Protein 2JEE (pdb70)

Structure (mmCIF, N/CA/C/O backbone):
data_2JEE
#
_entry.id   2JEE
#
_cell.length_a   40.386
_cell.length_b   40.777
_cell.length_c   80.134
_cell.angle_alpha   104.73
_cell.angle_beta   97.03
_cell.angle_gamma   93.56
#
_symmetry.space_group_name_H-M   'P 1'
#
loop_
_entity.id
_entity.type
_entity.pdbx_description
1 polymer 'CELL DIVISION PROTEIN ZAPB'
2 water water
#
loop_
_atom_site.group_PDB
_atom_site.id
_atom_site.type_symbol
_atom_site.label_atom_id
_atom_site.label_alt_id
_atom_site.label_comp_id
_atom_site.label_asym_id
_atom_site.label_entity_id
_atom_site.label_seq_id
_atom_site.pdbx_PDB_ins_code
_atom_site.Cartn_x
_atom_site.Cartn_y
_atom_site.Cartn_z
_atom_site.occupancy
_atom_site.B_iso_or_equiv
_atom_site.auth_seq_id
_atom_site.auth_comp_id
_atom_site.auth_asym_id
_atom_site.auth_atom_id
_atom_site.pdbx_PDB_model_num
ATOM 1 N N . MET A 1 3 ? -11.214 -16.521 80.857 1.00 121.85 3 MET A N 1
ATOM 2 C CA . MET A 1 3 ? -11.799 -16.747 79.505 1.00 122.13 3 MET A CA 1
ATOM 3 C C . MET A 1 3 ? -13.309 -17.111 79.587 1.00 122.23 3 MET A C 1
ATOM 4 O O . MET A 1 3 ? -13.680 -18.201 80.062 1.00 122.17 3 MET A O 1
ATOM 9 N N . SER A 1 4 ? -14.160 -16.173 79.143 1.00 122.24 4 SER A N 1
ATOM 10 C CA . SER A 1 4 ? -15.628 -16.337 79.133 1.00 122.13 4 SER A CA 1
ATOM 11 C C . SER A 1 4 ? -16.070 -17.407 78.121 1.00 122.05 4 SER A C 1
ATOM 12 O O . SER A 1 4 ? -15.376 -17.622 77.123 1.00 122.01 4 SER A O 1
ATOM 15 N N . LEU A 1 5 ? -17.220 -18.056 78.355 1.00 121.78 5 LEU A N 1
ATOM 16 C CA . LEU A 1 5 ? -17.738 -19.084 77.427 1.00 121.47 5 LEU A CA 1
ATOM 17 C C . LEU A 1 5 ? -17.897 -18.482 76.034 1.00 121.66 5 LEU A C 1
ATOM 18 O O . LEU A 1 5 ? -18.226 -19.162 75.079 1.00 121.51 5 LEU A O 1
ATOM 23 N N . GLU A 1 6 ? -17.596 -17.192 75.942 1.00 122.19 6 GLU A N 1
ATOM 24 C CA . GLU A 1 6 ? -17.812 -16.390 74.745 1.00 122.42 6 GLU A CA 1
ATOM 25 C C . GLU A 1 6 ? -16.526 -16.261 73.923 1.00 121.88 6 GLU A C 1
ATOM 26 O O . GLU A 1 6 ? -16.547 -16.508 72.717 1.00 121.67 6 GLU A O 1
ATOM 32 N N . VAL A 1 7 ? -15.421 -15.870 74.575 1.00 121.51 7 VAL A N 1
ATOM 33 C CA . VAL A 1 7 ? -14.082 -15.838 73.939 1.00 120.87 7 VAL A CA 1
ATOM 34 C C . VAL A 1 7 ? -13.752 -17.239 73.409 1.00 120.31 7 VAL A C 1
ATOM 35 O O . VAL A 1 7 ? -13.401 -17.406 72.241 1.00 120.02 7 VAL A O 1
ATOM 39 N N . PHE A 1 8 ? -13.903 -18.219 74.303 1.00 119.75 8 PHE A N 1
ATOM 40 C CA . PHE A 1 8 ? -13.663 -19.663 74.104 1.00 119.23 8 PHE A CA 1
ATOM 41 C C . PHE A 1 8 ? -14.312 -20.290 72.856 1.00 119.39 8 PHE A C 1
ATOM 42 O O . PHE A 1 8 ? -13.639 -20.939 72.046 1.00 119.34 8 PHE A O 1
ATOM 50 N N . GLU A 1 9 ? -15.623 -20.093 72.724 1.00 119.45 9 GLU A N 1
ATOM 51 C CA . GLU A 1 9 ? -16.418 -20.683 71.648 1.00 119.37 9 GLU A CA 1
ATOM 52 C C . GLU A 1 9 ? -16.174 -20.068 70.294 1.00 118.89 9 GLU A C 1
ATOM 53 O O . GLU A 1 9 ? -16.400 -20.709 69.274 1.00 118.78 9 GLU A O 1
ATOM 59 N N . LYS A 1 10 ? -15.766 -18.806 70.294 1.00 118.68 10 LYS A N 1
ATOM 60 C CA . LYS A 1 10 ? -15.345 -18.121 69.080 1.00 118.82 10 LYS A CA 1
ATOM 61 C C . LYS A 1 10 ? -13.978 -18.678 68.613 1.00 117.71 10 LYS A C 1
ATOM 62 O O . LYS A 1 10 ? -13.608 -18.522 67.433 1.00 117.76 10 LYS A O 1
ATOM 68 N N . LEU A 1 11 ? -13.259 -19.334 69.539 1.00 116.20 11 LEU A N 1
ATOM 69 C CA . LEU A 1 11 ? -11.948 -19.971 69.277 1.00 114.97 11 LEU A CA 1
ATOM 70 C C . LEU A 1 11 ? -12.037 -21.449 68.857 1.00 114.06 11 LEU A C 1
ATOM 71 O O . LEU A 1 11 ? -11.456 -21.876 67.856 1.00 113.98 11 LEU A O 1
ATOM 76 N N . GLU A 1 12 ? -12.740 -22.231 69.659 1.00 112.50 12 GLU A N 1
ATOM 77 C CA . GLU A 1 12 ? -13.056 -23.605 69.339 1.00 111.30 12 GLU A CA 1
ATOM 78 C C . GLU A 1 12 ? -13.613 -23.752 67.921 1.00 110.30 12 GLU A C 1
ATOM 79 O O . GLU A 1 12 ? -13.459 -24.779 67.290 1.00 110.46 12 GLU A O 1
ATOM 85 N N . ALA A 1 13 ? -14.241 -22.708 67.414 1.00 108.78 13 ALA A N 1
ATOM 86 C CA . ALA A 1 13 ? -14.843 -22.767 66.112 1.00 107.47 13 ALA A CA 1
ATOM 87 C C . ALA A 1 13 ? -13.823 -22.428 65.028 1.00 106.54 13 ALA A C 1
ATOM 88 O O . ALA A 1 13 ? -13.937 -22.870 63.890 1.00 106.79 13 ALA A O 1
ATOM 90 N N . LYS A 1 14 ? -12.815 -21.649 65.370 1.00 105.33 14 LYS A N 1
ATOM 91 C CA . LYS A 1 14 ? -11.773 -21.335 64.396 1.00 104.74 14 LYS A CA 1
ATOM 92 C C . LYS A 1 14 ? -10.833 -22.515 64.262 1.00 103.08 14 LYS A C 1
ATOM 93 O O . LYS A 1 14 ? -10.294 -22.751 63.184 1.00 102.95 14 LYS A O 1
ATOM 99 N N . VAL A 1 15 ? -10.636 -23.242 65.367 1.00 101.43 15 VAL A N 1
ATOM 100 C CA . VAL A 1 15 ? -9.789 -24.442 65.409 1.00 99.23 15 VAL A CA 1
ATOM 101 C C . VAL A 1 15 ? -10.345 -25.507 64.462 1.00 98.31 15 VAL A C 1
ATOM 102 O O . VAL A 1 15 ? -9.626 -26.101 63.642 1.00 98.16 15 VAL A O 1
ATOM 106 N N . GLN A 1 16 ? -11.642 -25.724 64.574 1.00 96.56 16 GLN A N 1
ATOM 107 C CA . GLN A 1 16 ? -12.374 -26.529 63.638 1.00 95.35 16 GLN A CA 1
ATOM 108 C C . GLN A 1 16 ? -11.982 -26.220 62.203 1.00 94.74 16 GLN A C 1
ATOM 109 O O . GLN A 1 16 ? -11.381 -27.015 61.513 1.00 95.28 16 GLN A O 1
ATOM 115 N N . GLN A 1 17 ? -12.319 -25.025 61.782 1.00 93.76 17 GLN A N 1
ATOM 116 C CA . GLN A 1 17 ? -12.082 -24.555 60.447 1.00 92.23 17 GLN A CA 1
ATOM 117 C C . GLN A 1 17 ? -10.634 -24.684 59.962 1.00 90.02 17 GLN A C 1
ATOM 118 O O . GLN A 1 17 ? -10.366 -25.035 58.804 1.00 88.91 17 GLN A O 1
ATOM 124 N N . ALA A 1 18 ? -9.693 -24.383 60.843 1.00 87.60 18 ALA A N 1
ATOM 125 C CA . ALA A 1 18 ? -8.305 -24.654 60.521 1.00 85.16 18 ALA A CA 1
ATOM 126 C C . ALA A 1 18 ? -8.171 -26.159 60.240 1.00 83.04 18 ALA A C 1
ATOM 127 O O . ALA A 1 18 ? -7.604 -26.546 59.209 1.00 82.72 18 ALA A O 1
ATOM 129 N N . ILE A 1 19 ? -8.744 -26.994 61.112 1.00 79.72 19 ILE A N 1
ATOM 130 C CA . ILE A 1 19 ? -8.682 -28.451 60.892 1.00 77.14 19 ILE A CA 1
ATOM 131 C C . ILE A 1 19 ? -9.440 -28.970 59.675 1.00 75.42 19 ILE A C 1
ATOM 132 O O . ILE A 1 19 ? -8.969 -29.878 58.993 1.00 76.65 19 ILE A O 1
ATOM 137 N N . ASP A 1 20 ? -10.582 -28.380 59.383 1.00 71.67 20 ASP A N 1
ATOM 138 C CA . ASP A 1 20 ? -11.352 -28.773 58.241 1.00 68.16 20 ASP A CA 1
ATOM 139 C C . ASP A 1 20 ? -10.548 -28.575 56.971 1.00 64.99 20 ASP A C 1
ATOM 140 O O . ASP A 1 20 ? -10.981 -28.861 55.890 1.00 66.59 20 ASP A O 1
ATOM 145 N N . THR A 1 21 ? -9.353 -28.086 57.024 1.00 59.19 21 THR A N 1
ATOM 146 C CA . THR A 1 21 ? -8.970 -27.487 55.786 1.00 56.39 21 THR A CA 1
ATOM 147 C C . THR A 1 21 ? -7.657 -28.045 55.477 1.00 55.34 21 THR A C 1
ATOM 148 O O . THR A 1 21 ? -7.393 -28.326 54.302 1.00 52.96 21 THR A O 1
ATOM 152 N N . ILE A 1 22 ? -6.818 -28.138 56.531 1.00 55.45 22 ILE A N 1
ATOM 153 C CA . ILE A 1 22 ? -5.774 -29.193 56.618 1.00 56.89 22 ILE A CA 1
ATOM 154 C C . ILE A 1 22 ? -6.352 -30.536 56.036 1.00 56.89 22 ILE A C 1
ATOM 155 O O . ILE A 1 22 ? -5.695 -31.148 55.165 1.00 55.92 22 ILE A O 1
ATOM 160 N N . THR A 1 23 ? -7.589 -30.918 56.439 1.00 55.99 23 THR A N 1
ATOM 161 C CA . THR A 1 23 ? -8.318 -31.948 55.706 1.00 57.99 23 THR A CA 1
ATOM 162 C C . THR A 1 23 ? -8.638 -31.651 54.259 1.00 60.36 23 THR A C 1
ATOM 163 O O . THR A 1 23 ? -7.740 -31.734 53.417 1.00 62.04 23 THR A O 1
ATOM 167 N N . LEU A 1 24 ? -9.871 -31.309 53.916 1.00 64.46 24 LEU A N 1
ATOM 168 C CA . LEU A 1 24 ? -10.119 -30.816 52.544 1.00 68.12 24 LEU A CA 1
ATOM 169 C C . LEU A 1 24 ? -8.835 -30.684 51.704 1.00 70.40 24 LEU A C 1
ATOM 170 O O . LEU A 1 24 ? -8.735 -31.339 50.684 1.00 71.58 24 LEU A O 1
ATOM 175 N N . LEU A 1 25 ? -7.892 -29.798 52.091 1.00 73.99 25 LEU A N 1
ATOM 176 C CA . LEU A 1 25 ? -6.630 -29.638 51.331 1.00 76.76 25 LEU A CA 1
ATOM 177 C C . LEU A 1 25 ? -5.894 -30.943 51.192 1.00 77.95 25 LEU A C 1
ATOM 178 O O . LEU A 1 25 ? -5.465 -31.278 50.107 1.00 78.91 25 LEU A O 1
ATOM 183 N N . GLN A 1 26 ? -5.764 -31.702 52.261 1.00 79.53 26 GLN A N 1
ATOM 184 C CA . GLN A 1 26 ? -5.142 -33.018 52.132 1.00 81.87 26 GLN A CA 1
ATOM 185 C C . GLN A 1 26 ? -5.869 -33.940 51.150 1.00 83.06 26 GLN A C 1
ATOM 186 O O . GLN A 1 26 ? -5.216 -34.752 50.462 1.00 84.05 26 GLN A O 1
ATOM 192 N N . MET A 1 27 ? -7.201 -33.838 51.102 1.00 83.77 27 MET A N 1
ATOM 193 C CA . MET A 1 27 ? -7.961 -34.481 50.044 1.00 84.98 27 MET A CA 1
ATOM 194 C C . MET A 1 27 ? -7.574 -33.982 48.701 1.00 85.97 27 MET A C 1
ATOM 195 O O . MET A 1 27 ? -7.200 -34.777 47.890 1.00 87.00 27 MET A O 1
ATOM 200 N N . GLU A 1 28 ? -7.651 -32.673 48.448 1.00 87.57 28 GLU A N 1
ATOM 201 C CA . GLU A 1 28 ? -7.203 -32.120 47.163 1.00 88.69 28 GLU A CA 1
ATOM 202 C C . GLU A 1 28 ? -5.799 -32.560 46.784 1.00 88.85 28 GLU A C 1
ATOM 203 O O . GLU A 1 28 ? -5.540 -32.775 45.624 1.00 89.16 28 GLU A O 1
ATOM 209 N N . ILE A 1 29 ? -4.896 -32.691 47.745 1.00 89.77 29 ILE A N 1
ATOM 210 C CA . ILE A 1 29 ? -3.557 -33.215 47.470 1.00 91.09 29 ILE A CA 1
ATOM 211 C C . ILE A 1 29 ? -3.666 -34.663 46.985 1.00 92.39 29 ILE A C 1
ATOM 212 O O . ILE A 1 29 ? -3.168 -35.014 45.912 1.00 92.50 29 ILE A O 1
ATOM 217 N N . GLU A 1 30 ? -4.329 -35.495 47.788 1.00 94.22 30 GLU A N 1
ATOM 218 C CA . GLU A 1 30 ? -4.564 -36.896 47.447 1.00 96.20 30 GLU A CA 1
ATOM 219 C C . GLU A 1 30 ? -5.139 -37.102 46.025 1.00 96.72 30 GLU A C 1
ATOM 220 O O . GLU A 1 30 ? -4.733 -38.029 45.322 1.00 97.28 30 GLU A O 1
ATOM 226 N N . GLU A 1 31 ? -6.047 -36.231 45.595 1.00 97.38 31 GLU A N 1
ATOM 227 C CA . GLU A 1 31 ? -6.615 -36.307 44.249 1.00 98.51 31 GLU A CA 1
ATOM 228 C C . GLU A 1 31 ? -5.590 -35.981 43.158 1.00 99.05 31 GLU A C 1
ATOM 229 O O . GLU A 1 31 ? -5.612 -36.584 42.089 1.00 99.88 31 GLU A O 1
ATOM 235 N N . LEU A 1 32 ? -4.685 -35.045 43.412 1.00 99.68 32 LEU A N 1
ATOM 236 C CA . LEU A 1 32 ? -3.680 -34.715 42.406 1.00 100.03 32 LEU A CA 1
ATOM 237 C C . LEU A 1 32 ? -2.588 -35.737 42.413 1.00 100.52 32 LEU A C 1
ATOM 238 O O . LEU A 1 32 ? -2.092 -36.077 41.367 1.00 100.50 32 LEU A O 1
ATOM 243 N N . LYS A 1 33 ? -2.213 -36.234 43.587 1.00 101.83 33 LYS A N 1
ATOM 244 C CA . LYS A 1 33 ? -1.208 -37.294 43.679 1.00 103.49 33 LYS A CA 1
ATOM 245 C C . LYS A 1 33 ? -1.629 -38.478 42.818 1.00 104.26 33 LYS A C 1
ATOM 246 O O . LYS A 1 33 ? -0.802 -39.252 42.342 1.00 104.93 33 LYS A O 1
ATOM 252 N N . GLU A 1 34 ? -2.923 -38.567 42.576 1.00 105.17 34 GLU A N 1
ATOM 253 C CA . GLU A 1 34 ? -3.521 -39.715 41.942 1.00 106.35 34 GLU A CA 1
ATOM 254 C C . GLU A 1 34 ? -3.832 -39.446 40.482 1.00 106.71 34 GLU A C 1
ATOM 255 O O . GLU A 1 34 ? -3.634 -40.312 39.634 1.00 106.77 34 GLU A O 1
ATOM 261 N N . LYS A 1 35 ? -4.346 -38.246 40.215 1.00 107.46 35 LYS A N 1
ATOM 262 C CA . LYS A 1 35 ? -4.640 -37.768 38.872 1.00 108.41 35 LYS A CA 1
ATOM 263 C C . LYS A 1 35 ? -3.369 -37.671 38.083 1.00 109.33 35 LYS A C 1
ATOM 264 O O . LYS A 1 35 ? -3.385 -37.697 36.875 1.00 109.89 35 LYS A O 1
ATOM 270 N N . ASN A 1 36 ? -2.262 -37.560 38.789 1.00 110.80 36 ASN A N 1
ATOM 271 C CA . ASN A 1 36 ? -0.953 -37.450 38.187 1.00 111.98 36 ASN A CA 1
ATOM 272 C C . ASN A 1 36 ? -0.360 -38.833 37.950 1.00 112.59 36 ASN A C 1
ATOM 273 O O . ASN A 1 36 ? 0.332 -39.069 36.968 1.00 112.43 36 ASN A O 1
ATOM 278 N N . ASN A 1 37 ? -0.625 -39.737 38.878 1.00 113.61 37 ASN A N 1
ATOM 279 C CA . ASN A 1 37 ? -0.237 -41.118 38.723 1.00 114.88 37 ASN A CA 1
ATOM 280 C C . ASN A 1 37 ? -0.967 -41.806 37.565 1.00 115.12 37 ASN A C 1
ATOM 281 O O . ASN A 1 37 ? -0.434 -42.720 36.929 1.00 115.36 37 ASN A O 1
ATOM 286 N N . SER A 1 38 ? -2.205 -41.373 37.334 1.00 115.29 38 SER A N 1
ATOM 287 C CA . SER A 1 38 ? -3.010 -41.793 36.198 1.00 115.18 38 SER A CA 1
ATOM 288 C C . SER A 1 38 ? -2.362 -41.299 34.888 1.00 115.21 38 SER A C 1
ATOM 289 O O . SER A 1 38 ? -2.273 -42.071 33.927 1.00 115.49 38 SER A O 1
ATOM 292 N N . LEU A 1 39 ? -1.874 -40.047 34.861 1.00 115.09 39 LEU A N 1
ATOM 293 C CA . LEU A 1 39 ? -1.223 -39.483 33.664 1.00 115.00 39 LEU A CA 1
ATOM 294 C C . LEU A 1 39 ? 0.169 -40.033 33.452 1.00 115.52 39 LEU A C 1
ATOM 295 O O . LEU A 1 39 ? 0.602 -40.205 32.330 1.00 115.67 39 LEU A O 1
ATOM 300 N N . SER A 1 40 ? 0.878 -40.310 34.531 1.00 116.45 40 SER A N 1
ATOM 301 C CA . SER A 1 40 ? 2.125 -41.035 34.418 1.00 117.20 40 SER A CA 1
ATOM 302 C C . SER A 1 40 ? 1.895 -42.344 33.674 1.00 117.89 40 SER A C 1
ATOM 303 O O . SER A 1 40 ? 2.591 -42.629 32.713 1.00 118.36 40 SER A O 1
ATOM 306 N N . GLN A 1 41 ? 0.908 -43.122 34.118 1.00 118.86 41 GLN A N 1
ATOM 307 C CA . GLN A 1 41 ? 0.562 -44.401 33.512 1.00 119.90 41 GLN A CA 1
ATOM 308 C C . GLN A 1 41 ? 0.214 -44.256 32.028 1.00 120.11 41 GLN A C 1
ATOM 309 O O . GLN A 1 41 ? 0.558 -45.115 31.218 1.00 120.20 41 GLN A O 1
ATOM 315 N N . GLU A 1 42 ? -0.453 -43.165 31.678 1.00 120.59 42 GLU A N 1
ATOM 316 C CA . GLU A 1 42 ? -0.813 -42.890 30.299 1.00 121.40 42 GLU A CA 1
ATOM 317 C C . GLU A 1 42 ? 0.427 -42.604 29.443 1.00 121.94 42 GLU A C 1
ATOM 318 O O . GLU A 1 42 ? 0.608 -43.195 28.383 1.00 122.24 42 GLU A O 1
ATOM 324 N N . VAL A 1 43 ? 1.293 -41.712 29.918 1.00 122.84 43 VAL A N 1
ATOM 325 C CA . VAL A 1 43 ? 2.587 -41.422 29.270 1.00 123.45 43 VAL A CA 1
ATOM 326 C C . VAL A 1 43 ? 3.477 -42.645 29.124 1.00 124.14 43 VAL A C 1
ATOM 327 O O . VAL A 1 43 ? 4.503 -42.603 28.468 1.00 124.39 43 VAL A O 1
ATOM 331 N N . GLN A 1 44 ? 3.086 -43.736 29.744 1.00 125.30 44 GLN A N 1
ATOM 332 C CA . GLN A 1 44 ? 3.874 -44.927 29.660 1.00 126.45 44 GLN A CA 1
ATOM 333 C C . GLN A 1 44 ? 3.356 -45.832 28.568 1.00 126.89 44 GLN A C 1
ATOM 334 O O . GLN A 1 44 ? 4.127 -46.497 27.880 1.00 127.25 44 GLN A O 1
ATOM 340 N N . ASN A 1 45 ? 2.044 -45.877 28.421 1.00 127.39 45 ASN A N 1
ATOM 341 C CA . ASN A 1 45 ? 1.485 -46.669 27.362 1.00 128.17 45 ASN A CA 1
ATOM 342 C C . ASN A 1 45 ? 1.553 -45.961 26.052 1.00 128.46 45 ASN A C 1
ATOM 343 O O . ASN A 1 45 ? 1.508 -46.592 25.009 1.00 128.82 45 ASN A O 1
ATOM 348 N N . ALA A 1 46 ? 1.664 -44.642 26.105 1.00 128.75 46 ALA A N 1
ATOM 349 C CA . ALA A 1 46 ? 1.875 -43.870 24.902 1.00 128.98 46 ALA A CA 1
ATOM 350 C C . ALA A 1 46 ? 3.299 -44.071 24.414 1.00 129.25 46 ALA A C 1
ATOM 351 O O . ALA A 1 46 ? 3.540 -44.132 23.222 1.00 129.61 46 ALA A O 1
ATOM 353 N N . GLN A 1 47 ? 4.239 -44.197 25.340 1.00 129.61 47 GLN A N 1
ATOM 354 C CA . GLN A 1 47 ? 5.629 -44.342 24.970 1.00 129.86 47 GLN A CA 1
ATOM 355 C C . GLN A 1 47 ? 5.897 -45.756 24.507 1.00 130.04 47 GLN A C 1
ATOM 356 O O . GLN A 1 47 ? 6.534 -45.960 23.481 1.00 129.84 47 GLN A O 1
ATOM 362 N N . HIS A 1 48 ? 5.389 -46.726 25.265 1.00 130.63 48 HIS A N 1
ATOM 363 C CA . HIS A 1 48 ? 5.534 -48.142 24.927 1.00 131.25 48 HIS A CA 1
ATOM 364 C C . HIS A 1 48 ? 4.812 -48.453 23.610 1.00 131.18 48 HIS A C 1
ATOM 365 O O . HIS A 1 48 ? 5.102 -49.451 22.952 1.00 131.48 48 HIS A O 1
ATOM 372 N N . GLN A 1 49 ? 3.892 -47.582 23.211 1.00 131.05 49 GLN A N 1
ATOM 373 C CA . GLN A 1 49 ? 3.182 -47.772 21.956 1.00 130.94 49 GLN A CA 1
ATOM 374 C C . GLN A 1 49 ? 3.907 -47.076 20.798 1.00 130.51 49 GLN A C 1
ATOM 375 O O . GLN A 1 49 ? 4.015 -47.640 19.713 1.00 130.37 49 GLN A O 1
ATOM 381 N N . ARG A 1 50 ? 4.418 -45.865 21.041 1.00 130.23 50 ARG A N 1
ATOM 382 C CA . ARG A 1 50 ? 5.191 -45.099 20.040 1.00 130.17 50 ARG A CA 1
ATOM 383 C C . ARG A 1 50 ? 6.455 -45.804 19.602 1.00 130.54 50 ARG A C 1
ATOM 384 O O . ARG A 1 50 ? 6.771 -45.853 18.418 1.00 130.82 50 ARG A O 1
ATOM 392 N N . GLU A 1 51 ? 7.178 -46.335 20.580 1.00 131.02 51 GLU A N 1
ATOM 393 C CA . GLU A 1 51 ? 8.417 -47.080 20.370 1.00 131.42 51 GLU A CA 1
ATOM 394 C C . GLU A 1 51 ? 8.146 -48.428 19.670 1.00 130.80 51 GLU A C 1
ATOM 395 O O . GLU A 1 51 ? 9.077 -49.174 19.339 1.00 131.08 51 GLU A O 1
ATOM 401 N N . GLU A 1 52 ? 6.867 -48.724 19.442 1.00 130.00 52 GLU A N 1
ATOM 402 C CA . GLU A 1 52 ? 6.434 -50.002 18.904 1.00 129.30 52 GLU A CA 1
ATOM 403 C C . GLU A 1 52 ? 5.818 -49.794 17.532 1.00 128.60 52 GLU A C 1
ATOM 404 O O . GLU A 1 52 ? 5.565 -50.745 16.783 1.00 128.15 52 GLU A O 1
ATOM 410 N N . LEU A 1 53 ? 5.562 -48.528 17.228 1.00 127.93 53 LEU A N 1
ATOM 411 C CA . LEU A 1 53 ? 5.222 -48.113 15.882 1.00 127.35 53 LEU A CA 1
ATOM 412 C C . LEU A 1 53 ? 6.506 -47.983 15.077 1.00 127.00 53 LEU A C 1
ATOM 413 O O . LEU A 1 53 ? 6.677 -48.686 14.084 1.00 127.21 53 LEU A O 1
ATOM 418 N N . GLU A 1 54 ? 7.415 -47.112 15.519 1.00 126.40 54 GLU A N 1
ATOM 419 C CA . GLU A 1 54 ? 8.774 -47.034 14.965 1.00 125.58 54 GLU A CA 1
ATOM 420 C C . GLU A 1 54 ? 9.370 -48.375 14.545 1.00 124.75 54 GLU A C 1
ATOM 421 O O . GLU A 1 54 ? 10.221 -48.415 13.681 1.00 124.68 54 GLU A O 1
ATOM 427 N N . ARG A 1 55 ? 8.936 -49.466 15.167 1.00 124.02 55 ARG A N 1
ATOM 428 C CA . ARG A 1 55 ? 9.431 -50.805 14.842 1.00 123.52 55 ARG A CA 1
ATOM 429 C C . ARG A 1 55 ? 8.670 -51.492 13.717 1.00 122.07 55 ARG A C 1
ATOM 430 O O . ARG A 1 55 ? 9.275 -52.138 12.857 1.00 122.53 55 ARG A O 1
ATOM 438 N N . GLU A 1 56 ? 7.345 -51.379 13.746 1.00 120.50 56 GLU A N 1
ATOM 439 C CA . GLU A 1 56 ? 6.490 -51.885 12.673 1.00 118.52 56 GLU A CA 1
ATOM 440 C C . GLU A 1 56 ? 6.711 -51.073 11.408 1.00 117.20 56 GLU A C 1
ATOM 441 O O . GLU A 1 56 ? 6.747 -51.615 10.313 1.00 117.03 56 GLU A O 1
ATOM 447 N N . ASN A 1 57 ? 6.868 -49.768 11.578 1.00 115.70 57 ASN A N 1
ATOM 448 C CA . ASN A 1 57 ? 7.204 -48.849 10.489 1.00 114.48 57 ASN A CA 1
ATOM 449 C C . ASN A 1 57 ? 8.452 -49.268 9.730 1.00 113.66 57 ASN A C 1
ATOM 450 O O . ASN A 1 57 ? 8.443 -49.329 8.510 1.00 113.54 57 ASN A O 1
ATOM 455 N N . ASN A 1 58 ? 9.526 -49.533 10.474 1.00 112.82 58 ASN A N 1
ATOM 456 C CA . ASN A 1 58 ? 10.779 -50.044 9.934 1.00 111.41 58 ASN A CA 1
ATOM 457 C C . ASN A 1 58 ? 10.631 -51.428 9.315 1.00 110.82 58 ASN A C 1
ATOM 458 O O . ASN A 1 58 ? 11.205 -51.685 8.276 1.00 110.70 58 ASN A O 1
ATOM 463 N N . HIS A 1 59 ? 9.847 -52.314 9.920 1.00 110.02 59 HIS A N 1
ATOM 464 C CA . HIS A 1 59 ? 9.535 -53.583 9.266 1.00 109.85 59 HIS A CA 1
ATOM 465 C C . HIS A 1 59 ? 8.896 -53.423 7.877 1.00 109.71 59 HIS A C 1
ATOM 466 O O . HIS A 1 59 ? 9.238 -54.184 6.965 1.00 110.02 59 HIS A O 1
ATOM 473 N N . LEU A 1 60 ? 7.964 -52.469 7.722 1.00 109.36 60 LEU A N 1
ATOM 474 C CA . LEU A 1 60 ? 7.270 -52.226 6.437 1.00 108.45 60 LEU A CA 1
ATOM 475 C C . LEU A 1 60 ? 8.167 -51.536 5.400 1.00 108.73 60 LEU A C 1
ATOM 476 O O . LEU A 1 60 ? 8.402 -52.107 4.346 1.00 109.00 60 LEU A O 1
ATOM 481 N N . LYS A 1 61 ? 8.692 -50.340 5.700 1.00 109.07 61 LYS A N 1
ATOM 482 C CA . LYS A 1 61 ? 9.684 -49.648 4.835 1.00 109.51 61 LYS A CA 1
ATOM 483 C C . LYS A 1 61 ? 10.703 -50.611 4.242 1.00 110.08 61 LYS A C 1
ATOM 484 O O . LYS A 1 61 ? 11.093 -50.453 3.090 1.00 109.91 61 LYS A O 1
ATOM 490 N N . GLU A 1 62 ? 11.128 -51.591 5.044 1.00 111.14 62 GLU A N 1
ATOM 491 C CA . GLU A 1 62 ? 12.078 -52.624 4.627 1.00 112.40 62 GLU A CA 1
ATOM 492 C C . GLU A 1 62 ? 11.423 -53.573 3.663 1.00 112.18 62 GLU A C 1
ATOM 493 O O . GLU A 1 62 ? 11.943 -53.815 2.591 1.00 112.87 62 GLU A O 1
ATOM 499 N N . GLN A 1 63 ? 10.272 -54.099 4.048 1.00 111.96 63 GLN A N 1
ATOM 500 C CA . GLN A 1 63 ? 9.457 -54.932 3.172 1.00 111.88 63 GLN A CA 1
ATOM 501 C C . GLN A 1 63 ? 9.003 -54.243 1.866 1.00 111.12 63 GLN A C 1
ATOM 502 O O . GLN A 1 63 ? 8.766 -54.902 0.853 1.00 111.26 63 GLN A O 1
ATOM 508 N N . GLN A 1 64 ? 8.885 -52.922 1.887 1.00 110.26 64 GLN A N 1
ATOM 509 C CA . GLN A 1 64 ? 8.447 -52.167 0.702 1.00 109.14 64 GLN A CA 1
ATOM 510 C C . GLN A 1 64 ? 9.629 -51.917 -0.187 1.00 109.09 64 GLN A C 1
ATOM 511 O O . GLN A 1 64 ? 9.508 -51.977 -1.394 1.00 109.54 64 GLN A O 1
ATOM 517 N N . ASN A 1 65 ? 10.780 -51.625 0.404 1.00 108.96 65 ASN A N 1
ATOM 518 C CA . ASN A 1 65 ? 12.030 -51.667 -0.348 1.00 108.48 65 ASN A CA 1
ATOM 519 C C . ASN A 1 65 ? 12.351 -53.042 -0.862 1.00 107.73 65 ASN A C 1
ATOM 520 O O . ASN A 1 65 ? 13.097 -53.168 -1.813 1.00 107.54 65 ASN A O 1
ATOM 525 N N . GLY A 1 66 ? 11.772 -54.056 -0.226 1.00 107.21 66 GLY A N 1
ATOM 526 C CA . GLY A 1 66 ? 11.722 -55.398 -0.771 1.00 106.82 66 GLY A CA 1
ATOM 527 C C . GLY A 1 66 ? 11.068 -55.350 -2.126 1.00 106.67 66 GLY A C 1
ATOM 528 O O . GLY A 1 66 ? 11.750 -55.397 -3.138 1.00 107.30 66 GLY A O 1
ATOM 529 N N . TRP A 1 67 ? 9.749 -55.205 -2.147 1.00 106.19 67 TRP A N 1
ATOM 530 C CA . TRP A 1 67 ? 8.988 -55.127 -3.391 1.00 105.56 67 TRP A CA 1
ATOM 531 C C . TRP A 1 67 ? 9.439 -54.094 -4.415 1.00 105.59 67 TRP A C 1
ATOM 532 O O . TRP A 1 67 ? 9.292 -54.298 -5.601 1.00 105.24 67 TRP A O 1
ATOM 543 N N . GLN A 1 68 ? 9.931 -52.956 -3.956 1.00 106.20 68 GLN A N 1
ATOM 544 C CA . GLN A 1 68 ? 10.405 -51.894 -4.830 1.00 107.01 68 GLN A CA 1
ATOM 545 C C . GLN A 1 68 ? 11.478 -52.383 -5.799 1.00 107.79 68 GLN A C 1
ATOM 546 O O . GLN A 1 68 ? 11.760 -51.741 -6.809 1.00 107.98 68 GLN A O 1
ATOM 552 N N . GLU A 1 69 ? 12.073 -53.528 -5.468 1.00 108.39 69 GLU A N 1
ATOM 553 C CA . GLU A 1 69 ? 13.052 -54.196 -6.299 1.00 108.43 69 GLU A CA 1
ATOM 554 C C . GLU A 1 69 ? 12.515 -55.363 -7.018 1.00 107.94 69 GLU A C 1
ATOM 555 O O . GLU A 1 69 ? 12.778 -55.523 -8.192 1.00 108.55 69 GLU A O 1
ATOM 561 N N . ARG A 1 70 ? 11.797 -56.212 -6.307 1.00 107.01 70 ARG A N 1
ATOM 562 C CA . ARG A 1 70 ? 11.007 -57.211 -6.964 1.00 106.54 70 ARG A CA 1
ATOM 563 C C . ARG A 1 70 ? 10.182 -56.582 -8.119 1.00 106.09 70 ARG A C 1
ATOM 564 O O . ARG A 1 70 ? 9.883 -57.264 -9.087 1.00 106.30 70 ARG A O 1
ATOM 572 N N . LEU A 1 71 ? 9.848 -55.281 -8.043 1.00 105.13 71 LEU A N 1
ATOM 573 C CA . LEU A 1 71 ? 9.191 -54.558 -9.157 1.00 103.79 71 LEU A CA 1
ATOM 574 C C . LEU A 1 71 ? 10.198 -54.193 -10.208 1.00 103.84 71 LEU A C 1
ATOM 575 O O . LEU A 1 71 ? 9.886 -54.146 -11.382 1.00 104.12 71 LEU A O 1
ATOM 580 N N . GLN A 1 72 ? 11.417 -53.898 -9.795 1.00 104.01 72 GLN A N 1
ATOM 581 C CA . GLN A 1 72 ? 12.416 -53.535 -10.777 1.00 104.23 72 GLN A CA 1
ATOM 582 C C . GLN A 1 72 ? 13.048 -54.730 -11.488 1.00 103.67 72 GLN A C 1
ATOM 583 O O . GLN A 1 72 ? 13.368 -54.636 -12.673 1.00 103.49 72 GLN A O 1
ATOM 589 N N . ALA A 1 73 ? 13.267 -55.822 -10.751 1.00 103.06 73 ALA A N 1
ATOM 590 C CA . ALA A 1 73 ? 13.517 -57.123 -11.357 1.00 102.54 73 ALA A CA 1
ATOM 591 C C . ALA A 1 73 ? 12.387 -57.345 -12.354 1.00 102.34 73 ALA A C 1
ATOM 592 O O . ALA A 1 73 ? 12.606 -57.273 -13.552 1.00 103.32 73 ALA A O 1
ATOM 594 N N . LEU A 1 74 ? 11.165 -57.529 -11.888 1.00 101.60 74 LEU A N 1
ATOM 595 C CA . LEU A 1 74 ? 10.075 -57.773 -12.812 1.00 101.18 74 LEU A CA 1
ATOM 596 C C . LEU A 1 74 ? 10.083 -56.944 -14.115 1.00 100.82 74 LEU A C 1
ATOM 597 O O . LEU A 1 74 ? 9.691 -57.448 -15.150 1.00 100.91 74 LEU A O 1
ATOM 602 N N . LEU A 1 75 ? 10.525 -55.695 -14.080 1.00 100.61 75 LEU A N 1
ATOM 603 C CA . LEU A 1 75 ? 10.475 -54.843 -15.276 1.00 101.04 75 LEU A CA 1
ATOM 604 C C . LEU A 1 75 ? 11.597 -55.161 -16.255 1.00 102.38 75 LEU A C 1
ATOM 605 O O . LEU A 1 75 ? 11.396 -55.097 -17.476 1.00 102.47 75 LEU A O 1
ATOM 610 N N . GLY A 1 76 ? 12.779 -55.474 -15.709 1.00 104.07 76 GLY A N 1
ATOM 611 C CA . GLY A 1 76 ? 13.954 -55.899 -16.490 1.00 105.84 76 GLY A CA 1
ATOM 612 C C . GLY A 1 76 ? 13.720 -57.188 -17.283 1.00 107.29 76 GLY A C 1
ATOM 613 O O . GLY A 1 76 ? 14.031 -57.268 -18.484 1.00 107.91 76 GLY A O 1
ATOM 614 N N . ARG A 1 77 ? 13.164 -58.196 -16.614 1.00 107.99 77 ARG A N 1
ATOM 615 C CA . ARG A 1 77 ? 12.687 -59.425 -17.247 1.00 109.02 77 ARG A CA 1
ATOM 616 C C . ARG A 1 77 ? 11.682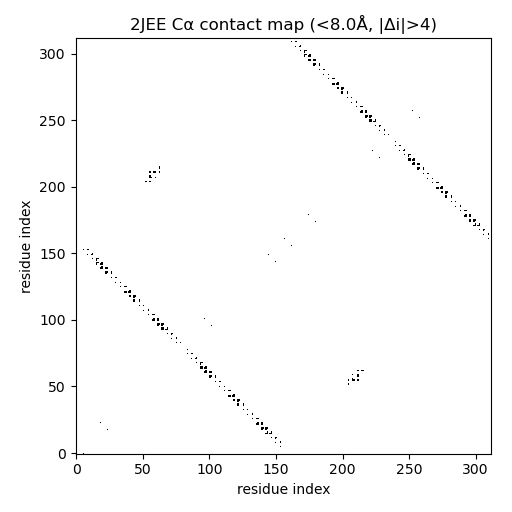 -59.190 -18.398 1.00 108.69 77 ARG A C 1
ATOM 617 O O . ARG A 1 77 ? 11.661 -59.930 -19.383 1.00 109.11 77 ARG A O 1
ATOM 625 N N . MET A 1 78 ? 10.857 -58.153 -18.258 1.00 108.63 78 MET A N 1
ATOM 626 C CA . MET A 1 78 ? 9.857 -57.755 -19.263 1.00 107.52 78 MET A CA 1
ATOM 627 C C . MET A 1 78 ? 10.478 -56.990 -20.426 1.00 109.06 78 MET A C 1
ATOM 628 O O . MET A 1 78 ? 9.962 -57.037 -21.540 1.00 109.11 78 MET A O 1
ATOM 633 N N . GLU A 1 79 ? 11.576 -56.288 -20.168 1.00 110.48 79 GLU A N 1
ATOM 634 C CA . GLU A 1 79 ? 12.239 -55.489 -21.211 1.00 112.63 79 GLU A CA 1
ATOM 635 C C . GLU A 1 79 ? 13.277 -56.284 -22.031 1.00 113.76 79 GLU A C 1
ATOM 636 O O . GLU A 1 79 ? 13.940 -55.733 -22.933 1.00 114.24 79 GLU A O 1
ATOM 642 N N . GLU A 1 80 ? 13.399 -57.576 -21.719 1.00 114.95 80 GLU A N 1
ATOM 643 C CA . GLU A 1 80 ? 14.282 -58.482 -22.450 1.00 116.14 80 GLU A CA 1
ATOM 644 C C . GLU A 1 80 ? 13.512 -59.717 -22.961 1.00 116.38 80 GLU A C 1
ATOM 645 O O . GLU A 1 80 ? 12.472 -59.638 -23.641 1.00 116.62 80 GLU A O 1
ATOM 651 N N . VAL A 1 81 ? 13.906 -60.855 -22.707 1.00 116.99 81 VAL A N 1
ATOM 652 N N . MET B 1 3 ? 8.680 -63.361 -27.095 1.00 121.89 3 MET B N 1
ATOM 653 C CA . MET B 1 3 ? 7.773 -63.360 -25.910 1.00 122.17 3 MET B CA 1
ATOM 654 C C . MET B 1 3 ? 6.303 -63.363 -26.364 1.00 122.21 3 MET B C 1
ATOM 655 O O . MET B 1 3 ? 5.825 -62.376 -26.947 1.00 122.37 3 MET B O 1
ATOM 660 N N . SER B 1 4 ? 5.604 -64.476 -26.118 1.00 122.18 4 SER B N 1
ATOM 661 C CA . SER B 1 4 ? 4.195 -64.653 -26.536 1.00 122.07 4 SER B CA 1
ATOM 662 C C . SER B 1 4 ? 3.290 -63.732 -25.727 1.00 121.99 4 SER B C 1
ATOM 663 O O . SER B 1 4 ? 3.657 -63.344 -24.616 1.00 121.92 4 SER B O 1
ATOM 666 N N . LEU B 1 5 ? 2.114 -63.389 -26.264 1.00 121.78 5 LEU B N 1
ATOM 667 C CA . LEU B 1 5 ? 1.138 -62.571 -25.525 1.00 121.46 5 LEU B CA 1
ATOM 668 C C . LEU B 1 5 ? 0.786 -63.271 -24.197 1.00 121.80 5 LEU B C 1
ATOM 669 O O . LEU B 1 5 ? 0.038 -62.743 -23.361 1.00 121.81 5 LEU B O 1
ATOM 674 N N . GLU B 1 6 ? 1.376 -64.454 -24.006 1.00 122.19 6 GLU B N 1
ATOM 675 C CA . GLU B 1 6 ? 1.074 -65.333 -22.888 1.00 122.37 6 GLU B CA 1
ATOM 676 C C . GLU B 1 6 ? 2.062 -65.182 -21.736 1.00 121.82 6 GLU B C 1
ATOM 677 O O . GLU B 1 6 ? 1.640 -65.019 -20.594 1.00 121.68 6 GLU B O 1
ATOM 683 N N . VAL B 1 7 ? 3.366 -65.263 -22.041 1.00 121.51 7 VAL B N 1
ATOM 684 C CA . VAL B 1 7 ? 4.474 -64.952 -21.084 1.00 120.89 7 VAL B CA 1
ATOM 685 C C . VAL B 1 7 ? 4.311 -63.517 -20.555 1.00 120.34 7 VAL B C 1
ATOM 686 O O . VAL B 1 7 ? 4.319 -63.283 -19.342 1.00 120.08 7 VAL B O 1
ATOM 690 N N . PHE B 1 8 ? 4.148 -62.597 -21.509 1.00 119.70 8 PHE B N 1
ATOM 691 C CA . PHE B 1 8 ? 3.960 -61.157 -21.324 1.00 119.20 8 PHE B CA 1
ATOM 692 C C . PHE B 1 8 ? 2.877 -60.756 -20.316 1.00 119.34 8 PHE B C 1
ATOM 693 O O . PHE B 1 8 ? 3.137 -59.985 -19.391 1.00 119.50 8 PHE B O 1
ATOM 701 N N . GLU B 1 9 ? 1.670 -61.273 -20.504 1.00 119.33 9 GLU B N 1
ATOM 702 C CA . GLU B 1 9 ? 0.526 -60.908 -19.674 1.00 119.45 9 GLU B CA 1
ATOM 703 C C . GLU B 1 9 ? 0.550 -61.463 -18.247 1.00 119.00 9 GLU B C 1
ATOM 704 O O . GLU B 1 9 ? -0.100 -60.924 -17.340 1.00 118.84 9 GLU B O 1
ATOM 710 N N . LYS B 1 10 ? 1.278 -62.561 -18.075 1.00 118.85 10 LYS B N 1
ATOM 711 C CA . LYS B 1 10 ? 1.497 -63.193 -16.772 1.00 118.88 10 LYS B CA 1
ATOM 712 C C . LYS B 1 10 ? 2.509 -62.332 -15.978 1.00 117.85 10 LYS B C 1
ATOM 713 O O . LYS B 1 10 ? 2.547 -62.386 -14.728 1.00 117.96 10 LYS B O 1
ATOM 719 N N . LEU B 1 11 ? 3.304 -61.544 -16.721 1.00 116.36 11 LEU B N 1
ATOM 720 C CA . LEU B 1 11 ? 4.300 -60.587 -16.179 1.00 115.10 11 LEU B CA 1
ATOM 721 C C . LEU B 1 11 ? 3.720 -59.194 -15.819 1.00 114.10 11 LEU B C 1
ATOM 722 O O . LEU B 1 11 ? 3.880 -58.690 -14.695 1.00 113.91 11 LEU B O 1
ATOM 727 N N . GLU B 1 12 ? 3.080 -58.581 -16.805 1.00 112.43 12 GLU B N 1
ATOM 728 C CA . GLU B 1 12 ? 2.381 -57.339 -16.641 1.00 111.36 12 GLU B CA 1
ATOM 729 C C . GLU B 1 12 ? 1.454 -57.351 -15.413 1.00 110.44 12 GLU B C 1
ATOM 730 O O . GLU B 1 12 ? 1.192 -56.300 -14.792 1.00 110.59 12 GLU B O 1
ATOM 736 N N . ALA B 1 13 ? 0.981 -58.540 -15.056 1.00 108.77 13 ALA B N 1
ATOM 737 C CA . ALA B 1 13 ? 0.073 -58.686 -13.946 1.00 107.46 13 ALA B CA 1
ATOM 738 C C . ALA B 1 13 ? 0.82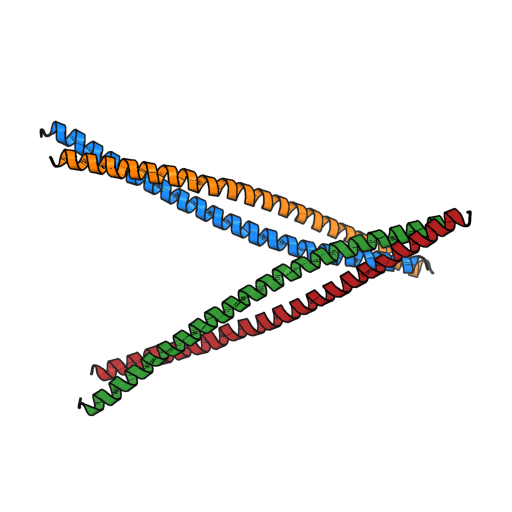8 -58.809 -12.637 1.00 106.62 13 ALA B C 1
ATOM 739 O O . ALA B 1 13 ? 0.307 -58.460 -11.584 1.00 106.90 13 ALA B O 1
ATOM 741 N N . LYS B 1 14 ? 2.049 -59.309 -12.688 1.00 105.36 14 LYS B N 1
ATOM 742 C CA . LYS B 1 14 ? 2.853 -59.377 -11.478 1.00 104.80 14 LYS B CA 1
ATOM 743 C C . LYS B 1 14 ? 3.451 -58.019 -11.153 1.00 103.13 14 LYS B C 1
ATOM 744 O O . LYS B 1 14 ? 3.702 -57.704 -9.985 1.00 102.99 14 LYS B O 1
ATOM 750 N N . VAL B 1 15 ? 3.699 -57.229 -12.199 1.00 101.63 15 VAL B N 1
ATOM 751 C CA . VAL B 1 15 ? 4.236 -55.862 -12.055 1.00 99.41 15 VAL B CA 1
ATOM 752 C C . VAL B 1 15 ? 3.226 -55.041 -11.284 1.00 98.36 15 VAL B C 1
ATOM 753 O O . VAL B 1 15 ? 3.571 -54.397 -10.286 1.00 98.22 15 VAL B O 1
ATOM 757 N N . GLN B 1 16 ? 1.977 -55.118 -11.740 1.00 96.59 16 GLN B N 1
ATOM 758 C CA . GLN B 1 16 ? 0.849 -54.503 -11.075 1.00 95.40 16 GLN B CA 1
ATOM 759 C C . GLN B 1 16 ? 0.889 -54.734 -9.567 1.00 94.90 16 GLN B C 1
ATOM 760 O O . GLN B 1 16 ? 0.923 -53.808 -8.769 1.00 95.50 16 GLN B O 1
ATOM 766 N N . GLN B 1 17 ? 0.909 -55.998 -9.197 1.00 93.87 17 GLN B N 1
ATOM 767 C CA . GLN B 1 17 ? 0.850 -56.451 -7.827 1.00 92.19 17 GLN B CA 1
ATOM 768 C C . GLN B 1 17 ? 2.061 -56.054 -6.981 1.00 90.05 17 GLN B C 1
ATOM 769 O O . GLN B 1 17 ? 1.955 -55.817 -5.765 1.00 88.86 17 GLN B O 1
ATOM 775 N N . ALA B 1 18 ? 3.226 -56.013 -7.624 1.00 87.57 18 ALA B N 1
ATOM 776 C CA . ALA B 1 18 ? 4.384 -55.424 -6.984 1.00 85.16 18 ALA B CA 1
ATOM 777 C C . ALA B 1 18 ? 4.080 -53.948 -6.686 1.00 82.89 18 ALA B C 1
ATOM 778 O O . ALA B 1 18 ? 4.225 -53.514 -5.544 1.00 82.45 18 ALA B O 1
ATOM 780 N N . ILE B 1 19 ? 3.577 -53.229 -7.687 1.00 79.73 19 ILE B N 1
ATOM 781 C CA . ILE B 1 19 ? 3.198 -51.805 -7.527 1.00 77.13 19 ILE B CA 1
ATOM 782 C C . ILE B 1 19 ? 2.084 -51.542 -6.542 1.00 75.48 19 ILE B C 1
ATOM 783 O O . ILE B 1 19 ? 2.156 -50.553 -5.817 1.00 76.51 19 ILE B O 1
ATOM 788 N N . ASP B 1 20 ? 1.095 -52.439 -6.493 1.00 71.82 20 ASP B N 1
ATOM 789 C CA . ASP B 1 20 ? -0.093 -52.278 -5.669 1.00 68.33 20 ASP B CA 1
ATOM 790 C C . ASP B 1 20 ? 0.270 -52.265 -4.197 1.00 64.93 20 ASP B C 1
ATOM 791 O O . ASP B 1 20 ? -0.566 -52.027 -3.332 1.00 66.10 20 ASP B O 1
ATOM 796 N N . THR B 1 21 ? 1.525 -52.484 -3.890 1.00 59.57 21 THR B N 1
ATOM 797 C CA . THR B 1 21 ? 1.801 -53.020 -2.587 1.00 56.34 21 THR B CA 1
ATOM 798 C C . THR B 1 21 ? 2.816 -52.130 -2.049 1.00 55.03 21 THR B C 1
ATOM 799 O O . THR B 1 21 ? 2.821 -51.914 -0.863 1.00 52.43 21 THR B O 1
ATOM 803 N N . ILE B 1 22 ? 3.748 -51.719 -2.934 1.00 55.57 22 ILE B N 1
ATOM 804 C CA . ILE B 1 22 ? 4.561 -50.499 -2.750 1.00 56.41 22 ILE B CA 1
ATOM 805 C C . ILE B 1 22 ? 3.561 -49.425 -2.275 1.00 56.33 22 ILE B C 1
ATOM 806 O O . ILE B 1 22 ? 3.721 -48.857 -1.186 1.00 55.46 22 ILE B O 1
ATOM 811 N N . THR B 1 23 ? 2.489 -49.238 -3.042 1.00 55.73 23 THR B N 1
ATOM 812 C CA . THR B 1 23 ? 1.319 -48.546 -2.572 1.00 57.71 23 THR B CA 1
ATOM 813 C C . THR B 1 23 ? 0.750 -48.977 -1.249 1.00 60.23 23 THR B C 1
ATOM 814 O O . THR B 1 23 ? 1.311 -48.622 -0.228 1.00 62.36 23 THR B O 1
ATOM 818 N N . LEU B 1 24 ? -0.354 -49.702 -1.203 1.00 64.27 24 LEU B N 1
ATOM 819 C CA . LEU B 1 24 ? -0.841 -50.178 0.090 1.00 67.57 24 LEU B CA 1
ATOM 820 C C . LEU B 1 24 ? 0.148 -50.027 1.238 1.00 70.22 24 LEU B C 1
ATOM 821 O O . LEU B 1 24 ? -0.187 -49.387 2.199 1.00 71.61 24 LEU B O 1
ATOM 826 N N . LEU B 1 25 ? 1.349 -50.627 1.168 1.00 73.84 25 LEU B N 1
ATOM 827 C CA . LEU B 1 25 ? 2.386 -50.472 2.234 1.00 76.57 25 LEU B CA 1
ATOM 828 C C . LEU B 1 25 ? 2.749 -49.034 2.486 1.00 77.94 25 LEU B C 1
ATOM 829 O O . LEU B 1 25 ? 2.856 -48.643 3.629 1.00 78.83 25 LEU B O 1
ATOM 834 N N . GLN B 1 26 ? 2.944 -48.240 1.445 1.00 79.53 26 GLN B N 1
ATOM 835 C CA . GLN B 1 26 ? 3.158 -46.811 1.663 1.00 81.84 26 GLN B CA 1
ATOM 836 C C . GLN B 1 26 ? 2.000 -46.165 2.376 1.00 82.98 26 GLN B C 1
ATOM 837 O O . GLN B 1 26 ? 2.199 -45.231 3.156 1.00 84.29 26 GLN B O 1
ATOM 843 N N . MET B 1 27 ? 0.788 -46.632 2.114 1.00 83.77 27 MET B N 1
ATOM 844 C CA . MET B 1 27 ? -0.335 -46.145 2.895 1.00 85.11 27 MET B CA 1
ATOM 845 C C . MET B 1 27 ? -0.216 -46.504 4.335 1.00 86.10 27 MET B C 1
ATOM 846 O O . MET B 1 27 ? -0.232 -45.597 5.146 1.00 87.01 27 MET B O 1
ATOM 851 N N . GLU B 1 28 ? -0.120 -47.804 4.652 1.00 87.42 28 GLU B N 1
ATOM 852 C CA . GLU B 1 28 ? 0.152 -48.267 6.025 1.00 88.94 28 GLU B CA 1
ATOM 853 C C . GLU B 1 28 ? 1.300 -47.509 6.727 1.00 88.94 28 GLU B C 1
ATOM 854 O O . GLU B 1 28 ? 1.225 -47.256 7.911 1.00 89.02 28 GLU B O 1
ATOM 860 N N . ILE B 1 29 ? 2.359 -47.161 6.002 1.00 89.97 29 ILE B N 1
ATOM 861 C CA . ILE B 1 29 ? 3.437 -46.323 6.550 1.00 91.20 29 ILE B CA 1
ATOM 862 C C . ILE B 1 29 ? 2.858 -45.000 6.962 1.00 92.16 29 ILE B C 1
ATOM 863 O O . ILE B 1 29 ? 2.938 -44.648 8.108 1.00 92.44 29 ILE B O 1
ATOM 868 N N . GLU B 1 30 ? 2.239 -44.304 6.020 1.00 94.15 30 GLU B N 1
ATOM 869 C CA . GLU B 1 30 ? 1.574 -43.008 6.260 1.00 96.23 30 GLU B CA 1
ATOM 870 C C . GLU B 1 30 ? 0.612 -42.978 7.470 1.00 96.68 30 GLU B C 1
ATOM 871 O O . GLU B 1 30 ? 0.536 -41.988 8.200 1.00 97.08 30 GLU B O 1
ATOM 877 N N . GLU B 1 31 ? -0.112 -44.059 7.690 1.00 97.23 31 GLU B N 1
ATOM 878 C CA . GLU B 1 31 ? -0.998 -44.105 8.819 1.00 98.38 31 GLU B CA 1
ATOM 879 C C . GLU B 1 31 ? -0.222 -44.225 10.133 1.00 98.98 31 GLU B C 1
ATOM 880 O O . GLU B 1 31 ? -0.629 -43.656 11.130 1.00 99.82 31 GLU B O 1
ATOM 886 N N . LEU B 1 32 ? 0.892 -44.948 10.155 1.00 99.68 32 LEU B N 1
ATOM 887 C CA . LEU B 1 32 ? 1.663 -45.050 11.397 1.00 100.00 32 LEU B CA 1
ATOM 888 C C . LEU B 1 32 ? 2.444 -43.789 11.642 1.00 100.49 32 LEU B C 1
ATOM 889 O O . LEU B 1 32 ? 2.572 -43.366 12.765 1.00 100.44 32 LEU B O 1
ATOM 894 N N . LYS B 1 33 ? 2.943 -43.166 10.587 1.00 101.73 33 LYS B N 1
ATOM 895 C CA . LYS B 1 33 ? 3.663 -41.904 10.709 1.00 103.38 33 LYS B CA 1
ATOM 896 C C . LYS B 1 33 ? 2.750 -40.892 11.384 1.00 104.31 33 LYS B C 1
ATOM 897 O O . LYS B 1 33 ? 3.186 -39.926 12.005 1.00 104.97 33 LYS B O 1
ATOM 903 N N . GLU B 1 34 ? 1.463 -41.150 11.305 1.00 105.30 34 GLU B N 1
ATOM 904 C CA . GLU B 1 34 ? 0.487 -40.183 11.715 1.00 106.34 34 GLU B CA 1
ATOM 905 C C . GLU B 1 34 ? -0.089 -40.532 13.060 1.00 106.68 34 GLU B C 1
ATOM 906 O O . GLU B 1 34 ? -0.275 -39.653 13.893 1.00 106.64 34 GLU B O 1
ATOM 912 N N . LYS B 1 35 ? -0.389 -41.823 13.229 1.00 107.41 35 LYS B N 1
ATOM 913 C CA . LYS B 1 35 ? -0.879 -42.417 14.469 1.00 108.41 35 LYS B CA 1
ATOM 914 C C . LYS B 1 35 ? 0.151 -42.233 15.556 1.00 109.37 35 LYS B C 1
ATOM 915 O O . LYS B 1 35 ? -0.177 -42.223 16.732 1.00 109.94 35 LYS B O 1
ATOM 921 N N . ASN B 1 36 ? 1.404 -42.100 15.147 1.00 110.77 36 ASN B N 1
ATOM 922 C CA . ASN B 1 36 ? 2.515 -41.887 16.057 1.00 111.98 36 ASN B CA 1
ATOM 923 C C . ASN B 1 36 ? 2.668 -40.409 16.394 1.00 112.64 36 ASN B C 1
ATOM 924 O O . ASN B 1 36 ? 3.023 -40.047 17.509 1.00 112.45 36 ASN B O 1
ATOM 929 N N . ASN B 1 37 ? 2.406 -39.566 15.406 1.00 113.70 37 ASN B N 1
ATOM 930 C CA . ASN B 1 37 ? 2.402 -38.138 15.609 1.00 114.91 37 ASN B CA 1
ATOM 931 C C . ASN B 1 37 ? 1.264 -37.685 16.509 1.00 115.11 37 ASN B C 1
ATOM 932 O O . ASN B 1 37 ? 1.367 -36.674 17.210 1.00 115.42 37 ASN B O 1
ATOM 937 N N . SER B 1 38 ? 0.170 -38.432 16.452 1.00 115.25 38 SER B N 1
ATOM 938 C CA . SER B 1 38 ? -0.964 -38.235 17.332 1.00 115.17 38 SER B CA 1
ATOM 939 C C . SER B 1 38 ? -0.566 -38.588 18.767 1.00 115.10 38 SER B C 1
ATOM 940 O O . SER B 1 38 ? -0.860 -37.833 19.684 1.00 115.32 38 SER B O 1
ATOM 943 N N . LEU B 1 39 ? 0.136 -39.708 18.950 1.00 115.08 39 LEU B N 1
ATOM 944 C CA . LEU B 1 39 ? 0.621 -40.132 20.280 1.00 115.16 39 LEU B CA 1
ATOM 945 C C . LEU B 1 39 ? 1.767 -39.271 20.841 1.00 115.70 39 LEU B C 1
ATOM 946 O O . LEU B 1 39 ? 1.872 -39.066 22.046 1.00 115.83 39 LEU B O 1
ATOM 951 N N . SER B 1 40 ? 2.629 -38.764 19.975 1.00 116.57 40 SER B N 1
ATOM 952 C CA . SER B 1 40 ? 3.581 -37.749 20.386 1.00 117.22 40 SER B CA 1
ATOM 953 C C . SER B 1 40 ? 2.861 -36.531 20.982 1.00 117.88 40 SER B C 1
ATOM 954 O O . SER B 1 40 ? 3.217 -36.068 22.057 1.00 118.25 40 SER B O 1
ATOM 957 N N . GLN B 1 41 ? 1.851 -36.025 20.276 1.00 118.85 41 GLN B N 1
ATOM 958 C CA . GLN B 1 41 ? 1.042 -34.891 20.728 1.00 119.92 41 GLN B CA 1
ATOM 959 C C . GLN B 1 41 ? 0.337 -35.150 22.070 1.00 120.18 41 GLN B C 1
ATOM 960 O O . GLN B 1 41 ? 0.169 -34.247 22.885 1.00 120.21 41 GLN B O 1
ATOM 966 N N . GLU B 1 42 ? -0.084 -36.387 22.286 1.00 120.77 42 GLU B N 1
ATOM 967 C CA . GLU B 1 42 ? -0.704 -36.784 23.542 1.00 121.52 42 GLU B CA 1
ATOM 968 C C . GLU B 1 42 ? 0.323 -36.810 24.689 1.00 122.01 42 GLU B C 1
ATOM 969 O O . GLU B 1 42 ? 0.034 -36.298 25.768 1.00 122.30 42 GLU B O 1
ATOM 975 N N . VAL B 1 43 ? 1.508 -37.393 24.446 1.00 122.79 43 VAL B N 1
ATOM 976 C CA . VAL B 1 43 ? 2.623 -37.449 25.419 1.00 123.44 43 VAL B CA 1
ATOM 977 C C . VAL B 1 43 ? 3.148 -36.065 25.773 1.00 124.21 43 VAL B C 1
ATOM 978 O O . VAL B 1 43 ? 3.950 -35.909 26.686 1.00 124.51 43 VAL B O 1
ATOM 982 N N . GLN B 1 44 ? 2.700 -35.063 25.034 1.00 125.40 44 GLN B N 1
ATOM 983 C CA . GLN B 1 44 ? 3.106 -33.701 25.276 1.00 126.45 44 GLN B CA 1
ATOM 984 C C . GLN B 1 44 ? 2.120 -32.977 26.169 1.00 126.93 44 GLN B C 1
ATOM 985 O O . GLN B 1 44 ? 2.518 -32.172 27.007 1.00 127.37 44 GLN B O 1
ATOM 991 N N . ASN B 1 45 ? 0.834 -33.235 25.971 1.00 127.47 45 ASN B N 1
ATOM 992 C CA . ASN B 1 45 ? -0.177 -32.654 26.839 1.00 128.27 45 ASN B CA 1
ATOM 993 C C . ASN B 1 45 ? -0.281 -33.364 28.167 1.00 128.55 45 ASN B C 1
ATOM 994 O O . ASN B 1 45 ? -0.769 -32.793 29.138 1.00 128.81 45 ASN B O 1
ATOM 999 N N . ALA B 1 46 ? 0.174 -34.615 28.196 1.00 128.87 46 ALA B N 1
ATOM 1000 C CA . ALA B 1 46 ? 0.270 -35.371 29.436 1.00 129.10 46 ALA B CA 1
ATOM 1001 C C . ALA B 1 46 ? 1.443 -34.853 30.257 1.00 129.38 46 ALA B C 1
ATOM 1002 O O . ALA B 1 46 ? 1.369 -34.793 31.483 1.00 129.85 46 ALA B O 1
ATOM 1004 N N . GLN B 1 47 ? 2.519 -34.464 29.586 1.00 129.67 47 GLN B N 1
ATOM 1005 C CA . GLN B 1 47 ? 3.699 -33.989 30.285 1.00 129.89 47 GLN B CA 1
ATOM 1006 C C . GLN B 1 47 ? 3.504 -32.552 30.757 1.00 130.06 47 GLN B C 1
ATOM 1007 O O . GLN B 1 47 ? 3.797 -32.232 31.900 1.00 129.85 47 GLN B O 1
ATOM 1013 N N . HIS B 1 48 ? 2.990 -31.700 29.874 1.00 130.53 48 HIS B N 1
ATOM 1014 C CA . HIS B 1 48 ? 2.691 -30.311 30.210 1.00 131.20 48 HIS B CA 1
ATOM 1015 C C . HIS B 1 48 ? 1.601 -30.228 31.283 1.00 131.20 48 HIS B C 1
ATOM 1016 O O . HIS B 1 48 ? 1.460 -29.207 31.960 1.00 131.46 48 HIS B O 1
ATOM 1023 N N . GLN B 1 49 ? 0.844 -31.306 31.450 1.00 131.06 49 GLN B N 1
ATOM 1024 C CA . GLN B 1 49 ? -0.193 -31.340 32.467 1.00 130.96 49 GLN B CA 1
ATOM 1025 C C . GLN B 1 49 ? 0.355 -31.886 33.794 1.00 130.52 49 GLN B C 1
ATOM 1026 O O . GLN B 1 49 ? 0.004 -31.371 34.854 1.00 130.46 49 GLN B O 1
ATOM 1032 N N . ARG B 1 50 ? 1.220 -32.902 33.729 1.00 130.12 50 ARG B N 1
ATOM 1033 C CA . ARG B 1 50 ? 1.819 -33.527 34.921 1.00 130.13 50 ARG B CA 1
ATOM 1034 C C . ARG B 1 50 ? 2.745 -32.565 35.657 1.00 130.54 50 ARG B C 1
ATOM 1035 O O . ARG B 1 50 ? 2.774 -32.510 36.884 1.00 130.81 50 ARG B O 1
ATOM 1043 N N . GLU B 1 51 ? 3.511 -31.815 34.878 1.00 131.06 51 GLU B N 1
ATOM 1044 C CA . GLU B 1 51 ? 4.455 -30.817 35.364 1.00 131.41 51 GLU B CA 1
ATOM 1045 C C . GLU B 1 51 ? 3.707 -29.604 35.908 1.00 130.66 51 GLU B C 1
ATOM 1046 O O . GLU B 1 51 ? 4.310 -28.659 36.399 1.00 131.01 51 GLU B O 1
ATOM 1052 N N . GLU B 1 52 ? 2.389 -29.634 35.808 1.00 129.87 52 GLU B N 1
ATOM 1053 C CA . GLU B 1 52 ? 1.560 -28.504 36.157 1.00 129.31 52 GLU B CA 1
ATOM 1054 C C . GLU B 1 52 ? 0.689 -28.882 37.350 1.00 128.70 52 GLU B C 1
ATOM 1055 O O . GLU B 1 52 ? 0.053 -28.028 37.995 1.00 128.32 52 GLU B O 1
ATOM 1061 N N . LEU B 1 53 ? 0.664 -30.185 37.623 1.00 128.03 53 LEU B N 1
ATOM 1062 C CA . LEU B 1 53 ? 0.083 -30.714 38.844 1.00 127.40 53 LEU B CA 1
ATOM 1063 C C . LEU B 1 53 ? 1.113 -30.571 39.942 1.00 127.01 53 LEU B C 1
ATOM 1064 O O . LEU B 1 53 ? 0.846 -29.897 40.928 1.00 127.35 53 LEU B O 1
ATOM 1069 N N . GLU B 1 54 ? 2.292 -31.174 39.762 1.00 126.40 54 GLU B N 1
ATOM 1070 C CA . GLU B 1 54 ? 3.436 -30.968 40.663 1.00 125.53 54 GLU B CA 1
ATOM 1071 C C . GLU B 1 54 ? 3.592 -29.538 41.184 1.00 124.75 54 GLU B C 1
ATOM 1072 O O . GLU B 1 54 ? 4.129 -29.344 42.254 1.00 124.63 54 GLU B O 1
ATOM 1078 N N . ARG B 1 55 ? 3.127 -28.549 40.422 1.00 124.06 55 ARG B N 1
ATOM 1079 C CA . ARG B 1 55 ? 3.147 -27.139 40.826 1.00 123.55 55 ARG B CA 1
ATOM 1080 C C . ARG B 1 55 ? 1.936 -26.718 41.686 1.00 122.20 55 ARG B C 1
ATOM 1081 O O . ARG B 1 55 ? 2.107 -26.031 42.707 1.00 122.73 55 ARG B O 1
ATOM 1089 N N . GLU B 1 56 ? 0.725 -27.099 41.273 1.00 120.46 56 GLU B N 1
ATOM 1090 C CA . GLU B 1 56 ? -0.460 -26.872 42.097 1.00 118.48 56 GLU B CA 1
ATOM 1091 C C . GLU B 1 56 ? -0.344 -27.626 43.416 1.00 117.26 56 GLU B C 1
ATOM 1092 O O . GLU B 1 56 ? -0.688 -27.099 44.461 1.00 117.28 56 GLU B O 1
ATOM 1098 N N . ASN B 1 57 ? 0.164 -28.850 43.355 1.00 115.69 57 ASN B N 1
ATOM 1099 C CA . ASN B 1 57 ? 0.388 -29.694 44.519 1.00 114.41 57 ASN B CA 1
ATOM 1100 C C . ASN B 1 57 ? 1.253 -29.006 45.555 1.00 113.68 57 ASN B C 1
ATOM 1101 O O . ASN B 1 57 ? 0.884 -28.923 46.717 1.00 113.69 57 ASN B O 1
ATOM 1106 N N . ASN B 1 58 ? 2.420 -28.538 45.129 1.00 112.87 58 ASN B N 1
ATOM 1107 C CA . ASN B 1 58 ? 3.323 -27.744 45.970 1.00 111.59 58 ASN B CA 1
ATOM 1108 C C . ASN B 1 58 ? 2.694 -26.429 46.467 1.00 111.06 58 ASN B C 1
ATOM 1109 O O . ASN B 1 58 ? 2.986 -26.008 47.584 1.00 110.92 58 ASN B O 1
ATOM 1114 N N . HIS B 1 59 ? 1.842 -25.783 45.663 1.00 110.14 59 HIS B N 1
ATOM 1115 C CA . HIS B 1 59 ? 1.117 -24.615 46.161 1.00 110.00 59 HIS B CA 1
ATOM 1116 C C . HIS B 1 59 ? 0.203 -24.965 47.350 1.00 109.79 59 HIS B C 1
ATOM 1117 O O . HIS B 1 59 ? 0.101 -24.198 48.321 1.00 110.16 59 HIS B O 1
ATOM 1124 N N . LEU B 1 60 ? -0.461 -26.117 47.283 1.00 109.44 60 LEU B N 1
ATOM 1125 C CA . LEU B 1 60 ? -1.378 -26.526 48.363 1.00 108.65 60 LEU B CA 1
ATOM 1126 C C . LEU B 1 60 ? -0.611 -26.974 49.615 1.00 108.76 60 LEU B C 1
ATOM 1127 O O . LEU B 1 60 ? -0.804 -26.367 50.660 1.00 108.94 60 LEU B O 1
ATOM 1132 N N . LYS B 1 61 ? 0.264 -27.990 49.501 1.00 108.99 61 LYS B N 1
ATOM 1133 C CA . LYS B 1 61 ? 1.126 -28.483 50.616 1.00 109.51 61 LYS B CA 1
ATOM 1134 C C . LYS B 1 61 ? 1.753 -27.361 51.429 1.00 110.24 61 LYS B C 1
ATOM 1135 O O . LYS B 1 61 ? 1.944 -27.497 52.637 1.00 110.01 61 LYS B O 1
ATOM 1141 N N . GLU B 1 62 ? 2.092 -26.272 50.734 1.00 111.40 62 GLU B N 1
ATOM 1142 C CA . GLU B 1 62 ? 2.600 -25.040 51.319 1.00 112.68 62 GLU B CA 1
ATOM 1143 C C . GLU B 1 62 ? 1.482 -24.334 52.054 1.00 112.38 62 GLU B C 1
ATOM 1144 O O . GLU B 1 62 ? 1.609 -24.072 53.250 1.00 113.17 62 GLU B O 1
ATOM 1150 N N . GLN B 1 63 ? 0.392 -24.034 51.349 1.00 112.05 63 GLN B N 1
ATOM 1151 C CA . GLN B 1 63 ? -0.802 -23.440 51.961 1.00 111.90 63 GLN B CA 1
ATOM 1152 C C . GLN B 1 63 ? -1.423 -24.256 53.135 1.00 111.27 63 GLN B C 1
ATOM 1153 O O . GLN B 1 63 ? -2.085 -23.688 54.026 1.00 111.35 63 GLN B O 1
ATOM 1159 N N . GLN B 1 64 ? -1.222 -25.578 53.130 1.00 110.40 64 GLN B N 1
ATOM 1160 C CA . GLN B 1 64 ? -1.751 -26.458 54.191 1.00 109.10 64 GLN B CA 1
ATOM 1161 C C . GLN B 1 64 ? -0.799 -26.422 55.361 1.00 109.22 64 GLN B C 1
ATOM 1162 O O . GLN B 1 64 ? -1.247 -26.443 56.500 1.00 109.63 64 GLN B O 1
ATOM 1168 N N . ASN B 1 65 ? 0.510 -26.369 55.088 1.00 109.07 65 ASN B N 1
ATOM 1169 C CA . ASN B 1 65 ? 1.486 -26.034 56.141 1.00 108.59 65 ASN B CA 1
ATOM 1170 C C . ASN B 1 65 ? 1.326 -24.623 56.655 1.00 107.82 65 ASN B C 1
ATOM 1171 O O . ASN B 1 65 ? 1.721 -24.342 57.766 1.00 107.73 65 ASN B O 1
ATOM 1176 N N . GLY B 1 66 ? 0.747 -23.744 55.848 1.00 107.15 66 GLY B N 1
ATOM 1177 C CA . GLY B 1 66 ? 0.226 -22.495 56.353 1.00 106.82 66 GLY B CA 1
ATOM 1178 C C . GLY B 1 66 ? -0.728 -22.793 57.509 1.00 106.78 66 GLY B C 1
ATOM 1179 O O . GLY B 1 66 ? -0.342 -22.698 58.674 1.00 107.34 66 GLY B O 1
ATOM 1180 N N . TRP B 1 67 ? -1.963 -23.183 57.201 1.00 106.30 67 TRP B N 1
ATOM 1181 C CA . TRP B 1 67 ? -2.964 -23.512 58.234 1.00 105.74 67 TRP B CA 1
ATOM 1182 C C . TRP B 1 67 ? -2.538 -24.452 59.368 1.00 105.70 67 TRP B C 1
ATOM 1183 O O . TRP B 1 67 ? -3.026 -24.331 60.476 1.00 105.19 67 TRP B O 1
ATOM 1194 N N . GLN B 1 68 ? -1.677 -25.418 59.069 1.00 106.27 68 GLN B N 1
ATOM 1195 C CA . GLN B 1 68 ? -1.196 -26.390 60.047 1.00 107.17 68 GLN B CA 1
ATOM 1196 C C . GLN B 1 68 ? -0.594 -25.686 61.275 1.00 107.98 68 GLN B C 1
ATOM 1197 O O . GLN B 1 68 ? -0.455 -26.315 62.337 1.00 108.19 68 GLN B O 1
ATOM 1203 N N . GLU B 1 69 ? -0.209 -24.404 61.117 1.00 108.52 69 GLU B N 1
ATOM 1204 C CA . GLU B 1 69 ? 0.309 -23.555 62.226 1.00 108.57 69 GLU B CA 1
ATOM 1205 C C . GLU B 1 69 ? -0.679 -22.561 62.669 1.00 107.97 69 GLU B C 1
ATOM 1206 O O . GLU B 1 69 ? -0.818 -22.336 63.847 1.00 108.50 69 GLU B O 1
ATOM 1212 N N . ARG B 1 70 ? -1.353 -21.925 61.732 1.00 107.16 70 ARG B N 1
ATOM 1213 C CA . ARG B 1 70 ? -2.507 -21.153 62.116 1.00 106.66 70 ARG B CA 1
ATOM 1214 C C . ARG B 1 70 ? -3.398 -21.965 63.081 1.00 106.09 70 ARG B C 1
ATOM 1215 O O . ARG B 1 70 ? -4.061 -21.380 63.926 1.00 106.17 70 ARG B O 1
ATOM 1223 N N . LEU B 1 71 ? -3.379 -23.305 62.980 1.00 104.90 71 LEU B N 1
ATOM 1224 C CA . LEU B 1 71 ? -4.126 -24.182 63.905 1.00 103.82 71 LEU B CA 1
ATOM 1225 C C . LEU B 1 71 ? -3.360 -24.304 65.169 1.00 103.77 71 LEU B C 1
ATOM 1226 O O . LEU B 1 71 ? -3.932 -24.456 66.224 1.00 103.93 71 LEU B O 1
ATOM 1231 N N . GLN B 1 72 ? -2.047 -24.298 65.070 1.00 103.98 72 GLN B N 1
ATOM 1232 C CA . GLN B 1 72 ? -1.288 -24.458 66.284 1.00 104.29 72 GLN B CA 1
ATOM 1233 C C . GLN B 1 72 ? -1.141 -23.175 67.065 1.00 103.68 72 GLN B C 1
ATOM 1234 O O . GLN B 1 72 ? -1.026 -23.214 68.295 1.00 103.46 72 GLN B O 1
ATOM 1240 N N . ALA B 1 73 ? -1.125 -22.053 66.341 1.00 103.02 73 ALA B N 1
ATOM 1241 C CA . ALA B 1 73 ? -1.242 -20.747 66.941 1.00 102.38 73 ALA B CA 1
ATOM 1242 C C . ALA B 1 73 ? -2.576 -20.756 67.615 1.00 102.22 73 ALA B C 1
ATOM 1243 O O . ALA B 1 73 ? -2.627 -20.665 68.825 1.00 103.29 73 ALA B O 1
ATOM 1245 N N . LEU B 1 74 ? -3.659 -20.944 66.873 1.00 101.71 74 LEU B N 1
ATOM 1246 C CA . LEU B 1 74 ? -4.999 -21.021 67.502 1.00 101.25 74 LEU B CA 1
ATOM 1247 C C . LEU B 1 74 ? -5.153 -21.870 68.793 1.00 100.71 74 LEU B C 1
ATOM 1248 O O . LEU B 1 74 ? -5.931 -21.534 69.654 1.00 100.62 74 LEU B O 1
ATOM 1253 N N . LEU B 1 75 ? -4.419 -22.962 68.925 1.00 100.58 75 LEU B N 1
ATOM 1254 C CA . LEU B 1 75 ? -4.560 -23.819 70.084 1.00 100.88 75 LEU B CA 1
ATOM 1255 C C . LEU B 1 75 ? -3.810 -23.266 71.288 1.00 102.24 75 LEU B C 1
ATOM 1256 O O . LEU B 1 75 ? -4.269 -23.413 72.412 1.00 102.42 75 LEU B O 1
ATOM 1261 N N . GLY B 1 76 ? -2.640 -22.665 71.060 1.00 104.00 76 GLY B N 1
ATOM 1262 C CA . GLY B 1 76 ? -1.837 -22.013 72.123 1.00 105.78 76 GLY B CA 1
ATOM 1263 C C . GLY B 1 76 ? -2.559 -20.835 72.791 1.00 107.34 76 GLY B C 1
ATOM 1264 O O . GLY B 1 76 ? -2.623 -20.717 74.037 1.00 107.94 76 GLY B O 1
ATOM 1265 N N . ARG B 1 77 ? -3.123 -19.963 71.963 1.00 108.10 77 ARG B N 1
ATOM 1266 C CA . ARG B 1 77 ? -4.046 -18.926 72.406 1.00 108.99 77 ARG B CA 1
ATOM 1267 C C . ARG B 1 77 ? -5.235 -19.457 73.241 1.00 108.71 77 ARG B C 1
ATOM 1268 O O . ARG B 1 77 ? -5.672 -18.802 74.177 1.00 109.28 77 ARG B O 1
ATOM 1276 N N . MET B 1 78 ? -5.750 -20.641 72.913 1.00 108.53 78 MET B N 1
ATOM 1277 C CA . MET B 1 78 ? -6.839 -21.265 73.676 1.00 107.29 78 MET B CA 1
ATOM 1278 C C . MET B 1 78 ? -6.358 -21.893 74.970 1.00 109.03 78 MET B C 1
ATOM 1279 O O . MET B 1 78 ? -7.146 -22.041 75.883 1.00 109.22 78 MET B O 1
ATOM 1284 N N . GLU B 1 79 ? -5.080 -22.267 75.057 1.00 110.49 79 GLU B N 1
ATOM 1285 C CA . GLU B 1 79 ? -4.556 -22.945 76.256 1.00 112.53 79 GLU B CA 1
ATOM 1286 C C . GLU B 1 79 ? -3.958 -21.957 77.284 1.00 113.70 79 GLU B C 1
ATOM 1287 O O . GLU B 1 79 ? -3.459 -22.337 78.357 1.00 114.22 79 GLU B O 1
ATOM 1293 N N . GLU B 1 80 ? -4.024 -20.677 76.953 1.00 114.93 80 GLU B N 1
ATOM 1294 C CA . GLU B 1 80 ? -3.632 -19.641 77.891 1.00 116.01 80 GLU B CA 1
ATOM 1295 C C . GLU B 1 80 ? -4.783 -18.637 78.139 1.00 116.31 80 GLU B C 1
ATOM 1296 O O . GLU B 1 80 ? -5.911 -18.927 78.572 1.00 116.53 80 GLU B O 1
ATOM 1302 N N . VAL B 1 81 ? -4.630 -17.455 77.906 1.00 116.99 81 VAL B N 1
ATOM 1303 N N . MET C 1 3 ? 17.451 -82.895 78.662 1.00 121.89 3 MET C N 1
ATOM 1304 C CA . MET C 1 3 ? 18.404 -82.727 77.525 1.00 122.14 3 MET C CA 1
ATOM 1305 C C . MET C 1 3 ? 19.837 -82.376 78.037 1.00 122.26 3 MET C C 1
ATOM 1306 O O . MET C 1 3 ? 20.066 -81.296 78.616 1.00 122.30 3 MET C O 1
ATOM 1311 N N . SER C 1 4 ? 20.783 -83.308 77.843 1.00 122.26 4 SER C N 1
ATOM 1312 C CA . SER C 1 4 ? 22.191 -83.138 78.263 1.00 122.09 4 SER C CA 1
ATOM 1313 C C . SER C 1 4 ? 22.879 -82.053 77.449 1.00 121.98 4 SER C C 1
ATOM 1314 O O . SER C 1 4 ? 22.472 -81.794 76.314 1.00 121.90 4 SER C O 1
ATOM 1317 N N . LEU C 1 5 ? 23.939 -81.453 78.002 1.00 121.74 5 LEU C N 1
ATOM 1318 C CA . LEU C 1 5 ? 24.711 -80.419 77.281 1.00 121.50 5 LEU C CA 1
ATOM 1319 C C . LEU C 1 5 ? 25.246 -80.990 75.974 1.00 121.71 5 LEU C C 1
ATOM 1320 O O . LEU C 1 5 ? 25.835 -80.295 75.161 1.00 121.74 5 LEU C O 1
ATOM 1325 N N . GLU C 1 6 ? 24.972 -82.269 75.764 1.00 122.23 6 GLU C N 1
ATOM 1326 C CA . GLU C 1 6 ? 25.537 -83.034 74.661 1.00 122.42 6 GLU C CA 1
ATOM 1327 C C . GLU C 1 6 ? 24.556 -83.174 73.485 1.00 121.85 6 GLU C C 1
ATOM 1328 O O . GLU C 1 6 ? 24.947 -82.945 72.341 1.00 121.55 6 GLU C O 1
ATOM 1334 N N . VAL C 1 7 ? 23.301 -83.559 73.773 1.00 121.48 7 VAL C N 1
ATOM 1335 C CA . VAL C 1 7 ? 22.209 -83.583 72.772 1.00 120.78 7 VAL C CA 1
ATOM 1336 C C . VAL C 1 7 ? 22.030 -82.170 72.230 1.00 120.28 7 VAL C C 1
ATOM 1337 O O . VAL C 1 7 ? 21.985 -81.966 71.017 1.00 120.04 7 VAL C O 1
ATOM 1341 N N . PHE C 1 8 ? 21.949 -81.219 73.168 1.00 119.70 8 PHE C N 1
ATOM 1342 C CA . PHE C 1 8 ? 21.772 -79.771 72.948 1.00 119.19 8 PHE C CA 1
ATOM 1343 C C . PHE C 1 8 ? 22.742 -79.114 71.961 1.00 119.34 8 PHE C C 1
ATOM 1344 O O . PHE C 1 8 ? 22.321 -78.450 71.007 1.00 119.49 8 PHE C O 1
ATOM 1352 N N . GLU C 1 9 ? 24.038 -79.293 72.202 1.00 119.39 9 GLU C N 1
ATOM 1353 C CA . GLU C 1 9 ? 25.091 -78.689 71.385 1.00 119.31 9 GLU C CA 1
ATOM 1354 C C . GLU C 1 9 ? 25.241 -79.267 70.003 1.00 118.85 9 GLU C C 1
ATOM 1355 O O . GLU C 1 9 ? 25.747 -78.608 69.114 1.00 118.81 9 GLU C O 1
ATOM 1361 N N . LYS C 1 10 ? 24.834 -80.516 69.844 1.00 118.65 10 LYS C N 1
ATOM 1362 C CA . LYS C 1 10 ? 24.806 -81.172 68.550 1.00 118.76 10 LYS C CA 1
ATOM 1363 C C . LYS C 1 10 ? 23.627 -80.610 67.726 1.00 117.72 10 LYS C C 1
ATOM 1364 O O . LYS C 1 10 ? 23.631 -80.677 66.485 1.00 117.83 10 LYS C O 1
ATOM 1370 N N . LEU C 1 11 ? 22.636 -80.045 68.428 1.00 116.34 11 LEU C N 1
ATOM 1371 C CA . LEU C 1 11 ? 21.457 -79.392 67.820 1.00 115.01 11 LEU C CA 1
ATOM 1372 C C . LEU C 1 11 ? 21.688 -77.929 67.434 1.00 114.07 11 LEU C C 1
ATOM 1373 O O . LEU C 1 11 ? 21.410 -77.506 66.302 1.00 113.99 11 LEU C O 1
ATOM 1378 N N . GLU C 1 12 ? 22.171 -77.160 68.403 1.00 112.53 12 GLU C N 1
ATOM 1379 C CA . GLU C 1 12 ? 22.502 -75.755 68.222 1.00 111.49 12 GLU C CA 1
ATOM 1380 C C . GLU C 1 12 ? 23.446 -75.528 67.043 1.00 110.39 12 GLU C C 1
ATOM 1381 O O . GLU C 1 12 ? 23.493 -74.436 66.473 1.00 110.34 12 GLU C O 1
ATOM 1387 N N . ALA C 1 13 ? 24.200 -76.566 66.692 1.00 108.82 13 ALA C N 1
ATOM 1388 C CA . ALA C 1 13 ? 25.165 -76.462 65.631 1.00 107.35 13 ALA C CA 1
ATOM 1389 C C . ALA C 1 13 ? 24.506 -76.810 64.306 1.00 106.55 13 ALA C C 1
ATOM 1390 O O . ALA C 1 13 ? 24.945 -76.364 63.255 1.00 106.76 13 ALA C O 1
ATOM 1392 N N . LYS C 1 14 ? 23.439 -77.594 64.338 1.00 105.40 14 LYS C N 1
ATOM 1393 C CA . LYS C 1 14 ? 22.710 -77.900 63.102 1.00 104.82 14 LYS C CA 1
ATOM 1394 C C . LYS C 1 14 ? 21.856 -76.703 62.714 1.00 103.15 14 LYS C C 1
ATOM 1395 O O . LYS C 1 14 ? 21.630 -76.456 61.526 1.00 102.90 14 LYS C O 1
ATOM 1401 N N . VAL C 1 15 ? 21.380 -75.979 63.736 1.00 101.52 15 VAL C N 1
ATOM 1402 C CA . VAL C 1 15 ? 20.505 -74.817 63.563 1.00 99.29 15 VAL C CA 1
ATOM 1403 C C . VAL C 1 15 ? 21.291 -73.769 62.820 1.00 98.32 15 VAL C C 1
ATOM 1404 O O . VAL C 1 15 ? 20.851 -73.249 61.793 1.00 98.32 15 VAL C O 1
ATOM 1408 N N . GLN C 1 16 ? 22.479 -73.492 63.334 1.00 96.59 16 GLN C N 1
ATOM 1409 C CA . GLN C 1 16 ? 23.468 -72.675 62.648 1.00 95.39 16 GLN C CA 1
ATOM 1410 C C . GLN C 1 16 ? 23.511 -72.946 61.159 1.00 94.82 16 GLN C C 1
ATOM 1411 O O . GLN C 1 16 ? 23.262 -72.082 60.351 1.00 95.35 16 GLN C O 1
ATOM 1417 N N . GLN C 1 17 ? 23.792 -74.189 60.822 1.00 93.87 17 GLN C N 1
ATOM 1418 C CA . GLN C 1 17 ? 24.050 -74.613 59.472 1.00 92.18 17 GLN C CA 1
ATOM 1419 C C . GLN C 1 17 ? 22.847 -74.501 58.586 1.00 89.83 17 GLN C C 1
ATOM 1420 O O . GLN C 1 17 ? 22.946 -74.212 57.399 1.00 88.68 17 GLN C O 1
ATOM 1426 N N . ALA C 1 18 ? 21.692 -74.740 59.173 1.00 87.55 18 ALA C N 1
ATOM 1427 C CA . ALA C 1 18 ? 20.451 -74.469 58.460 1.00 85.18 18 ALA C CA 1
ATOM 1428 C C . ALA C 1 18 ? 20.384 -72.979 58.167 1.00 82.93 18 ALA C C 1
ATOM 1429 O O . ALA C 1 18 ? 20.170 -72.586 57.021 1.00 82.56 18 ALA C O 1
ATOM 1431 N N . ILE C 1 19 ? 20.651 -72.162 59.182 1.00 79.72 19 ILE C N 1
ATOM 1432 C CA . ILE C 1 19 ? 20.667 -70.708 58.977 1.00 77.14 19 ILE C CA 1
ATOM 1433 C C . ILE C 1 19 ? 21.710 -70.185 58.017 1.00 75.50 19 ILE C C 1
ATOM 1434 O O . ILE C 1 19 ? 21.410 -69.278 57.236 1.00 76.68 19 ILE C O 1
ATOM 1439 N N . ASP C 1 20 ? 22.910 -70.760 58.053 1.00 71.89 20 ASP C N 1
ATOM 1440 C CA . ASP C 1 20 ? 24.011 -70.298 57.217 1.00 68.26 20 ASP C CA 1
ATOM 1441 C C . ASP C 1 20 ? 23.614 -70.445 55.772 1.00 64.99 20 ASP C C 1
ATOM 1442 O O . ASP C 1 20 ? 24.314 -70.023 54.903 1.00 66.57 20 ASP C O 1
ATOM 1447 N N . THR C 1 21 ? 22.474 -70.995 55.453 1.00 59.60 21 THR C N 1
ATOM 1448 C CA . THR C 1 21 ? 22.462 -71.583 54.133 1.00 56.44 21 THR C CA 1
ATOM 1449 C C . THR C 1 21 ? 21.291 -70.981 53.515 1.00 55.43 21 THR C C 1
ATOM 1450 O O . THR C 1 21 ? 21.320 -70.636 52.309 1.00 52.67 21 THR C O 1
ATOM 1454 N N . ILE C 1 22 ? 20.255 -70.841 54.364 1.00 55.49 22 ILE C N 1
ATOM 1455 C CA . ILE C 1 22 ? 19.179 -69.854 54.099 1.00 56.62 22 ILE C CA 1
ATOM 1456 C C . ILE C 1 22 ? 19.828 -68.506 53.697 1.00 56.69 22 ILE C C 1
ATOM 1457 O O . ILE C 1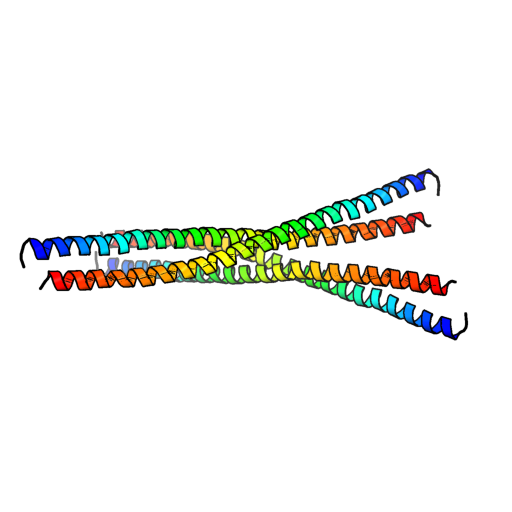 22 ? 19.406 -67.904 52.683 1.00 55.65 22 ILE C O 1
ATOM 1462 N N . THR C 1 23 ? 20.875 -68.081 54.453 1.00 56.08 23 THR C N 1
ATOM 1463 C CA . THR C 1 23 ? 21.821 -67.077 53.993 1.00 57.61 23 THR C CA 1
ATOM 1464 C C . THR C 1 23 ? 22.548 -67.376 52.726 1.00 60.11 23 THR C C 1
ATOM 1465 O O . THR C 1 23 ? 22.013 -67.104 51.677 1.00 61.93 23 THR C O 1
ATOM 1469 N N . LEU C 1 24 ? 23.747 -67.942 52.762 1.00 64.33 24 LEU C N 1
ATOM 1470 C CA . LEU C 1 24 ? 24.406 -68.307 51.506 1.00 67.76 24 LEU C CA 1
ATOM 1471 C C . LEU C 1 24 ? 23.441 -68.397 50.325 1.00 70.32 24 LEU C C 1
ATOM 1472 O O . LEU C 1 24 ? 23.643 -67.697 49.342 1.00 71.76 24 LEU C O 1
ATOM 1477 N N . LEU C 1 25 ? 22.420 -69.270 50.380 1.00 73.75 25 LEU C N 1
ATOM 1478 C CA . LEU C 1 25 ? 21.439 -69.365 49.259 1.00 76.56 25 LEU C CA 1
ATOM 1479 C C . LEU C 1 25 ? 20.736 -68.045 48.933 1.00 78.02 25 LEU C C 1
ATOM 1480 O O . LEU C 1 25 ? 20.557 -67.698 47.784 1.00 78.79 25 LEU C O 1
ATOM 1485 N N . GLN C 1 26 ? 20.320 -67.302 49.938 1.00 79.56 26 GLN C N 1
ATOM 1486 C CA . GLN C 1 26 ? 19.780 -66.004 49.650 1.00 81.82 26 GLN C CA 1
ATOM 1487 C C . GLN C 1 26 ? 20.801 -65.108 48.965 1.00 83.02 26 GLN C C 1
ATOM 1488 O O . GLN C 1 26 ? 20.430 -64.285 48.129 1.00 84.24 26 GLN C O 1
ATOM 1494 N N . MET C 1 27 ? 22.078 -65.228 49.315 1.00 83.84 27 MET C N 1
ATOM 1495 C CA . MET C 1 27 ? 23.090 -64.509 48.548 1.00 85.09 27 MET C CA 1
ATOM 1496 C C . MET C 1 27 ? 23.136 -64.938 47.127 1.00 86.04 27 MET C C 1
ATOM 1497 O O . MET C 1 27 ? 23.084 -64.074 46.278 1.00 87.01 27 MET C O 1
ATOM 1502 N N . GLU C 1 28 ? 23.254 -66.247 46.859 1.00 87.28 28 GLU C N 1
ATOM 1503 C CA . GLU C 1 28 ? 23.173 -66.754 45.483 1.00 88.88 28 GLU C CA 1
ATOM 1504 C C . GLU C 1 28 ? 21.898 -66.312 44.702 1.00 88.91 28 GLU C C 1
ATOM 1505 O O . GLU C 1 28 ? 21.938 -66.107 43.506 1.00 88.99 28 GLU C O 1
ATOM 1511 N N . ILE C 1 29 ? 20.769 -66.170 45.376 1.00 89.81 29 ILE C N 1
ATOM 1512 C CA . ILE C 1 29 ? 19.560 -65.696 44.730 1.00 90.97 29 ILE C CA 1
ATOM 1513 C C . ILE C 1 29 ? 19.808 -64.266 44.333 1.00 92.23 29 ILE C C 1
ATOM 1514 O O . ILE C 1 29 ? 19.589 -63.899 43.201 1.00 92.50 29 ILE C O 1
ATOM 1519 N N . GLU C 1 30 ? 20.282 -63.461 45.278 1.00 94.19 30 GLU C N 1
ATOM 1520 C CA . GLU C 1 30 ? 20.565 -62.037 45.056 1.00 96.12 30 GLU C CA 1
ATOM 1521 C C . GLU C 1 30 ? 21.538 -61.773 43.888 1.00 96.64 30 GLU C C 1
ATOM 1522 O O . GLU C 1 30 ? 21.373 -60.818 43.125 1.00 96.95 30 GLU C O 1
ATOM 1528 N N . GLU C 1 31 ? 22.534 -62.634 43.740 1.00 97.29 31 GLU C N 1
ATOM 1529 C CA . GLU C 1 31 ? 23.452 -62.540 42.632 1.00 98.34 31 GLU C CA 1
ATOM 1530 C C . GLU C 1 31 ? 22.796 -62.851 41.284 1.00 99.02 31 GLU C C 1
ATOM 1531 O O . GLU C 1 31 ? 23.142 -62.230 40.288 1.00 99.87 31 GLU C O 1
ATOM 1537 N N . LEU C 1 32 ? 21.859 -63.796 41.229 1.00 99.71 32 LEU C N 1
ATOM 1538 C CA . LEU C 1 32 ? 21.175 -64.093 39.954 1.00 100.04 32 LEU C CA 1
ATOM 1539 C C . LEU C 1 32 ? 20.113 -63.066 39.662 1.00 100.45 32 LEU C C 1
ATOM 1540 O O . LEU C 1 32 ? 19.959 -62.665 38.530 1.00 100.27 32 LEU C O 1
ATOM 1545 N N . LYS C 1 33 ? 19.390 -62.629 40.685 1.00 101.75 33 LYS C N 1
ATOM 1546 C CA . LYS C 1 33 ? 18.418 -61.549 40.520 1.00 103.51 33 LYS C CA 1
ATOM 1547 C C . LYS C 1 33 ? 19.073 -60.352 39.833 1.00 104.27 33 LYS C C 1
ATOM 1548 O O . LYS C 1 33 ? 18.421 -59.567 39.150 1.00 104.92 33 LYS C O 1
ATOM 1554 N N . GLU C 1 34 ? 20.383 -60.263 39.975 1.00 105.23 34 GLU C N 1
ATOM 1555 C CA . GLU C 1 34 ? 21.134 -59.098 39.571 1.00 106.36 34 GLU C CA 1
ATOM 1556 C C . GLU C 1 34 ? 21.834 -59.323 38.252 1.00 106.70 34 GLU C C 1
ATOM 1557 O O . GLU C 1 34 ? 21.875 -58.431 37.414 1.00 106.78 34 GLU C O 1
ATOM 1563 N N . LYS C 1 35 ? 22.411 -60.516 38.105 1.00 107.48 35 LYS C N 1
ATOM 1564 C CA . LYS C 1 35 ? 23.095 -60.961 36.898 1.00 108.40 35 LYS C CA 1
ATOM 1565 C C . LYS C 1 35 ? 22.093 -61.096 35.788 1.00 109.39 35 LYS C C 1
ATOM 1566 O O . LYS C 1 35 ? 22.461 -61.117 34.631 1.00 109.91 35 LYS C O 1
ATOM 1572 N N . ASN C 1 36 ? 20.823 -61.198 36.157 1.00 110.80 36 ASN C N 1
ATOM 1573 C CA . ASN C 1 36 ? 19.728 -61.284 35.211 1.00 111.93 36 ASN C CA 1
ATOM 1574 C C . ASN C 1 36 ? 19.219 -59.891 34.844 1.00 112.58 36 ASN C C 1
ATOM 1575 O O . ASN C 1 36 ? 18.810 -59.628 33.717 1.00 112.43 36 ASN C O 1
ATOM 1580 N N . ASN C 1 37 ? 19.230 -59.003 35.821 1.00 113.64 37 ASN C N 1
ATOM 1581 C CA . ASN C 1 37 ? 18.912 -57.607 35.570 1.00 114.94 37 ASN C CA 1
ATOM 1582 C C . ASN C 1 37 ? 19.946 -56.891 34.685 1.00 115.12 37 ASN C C 1
ATOM 1583 O O . ASN C 1 37 ? 19.625 -55.950 33.951 1.00 115.33 37 ASN C O 1
ATOM 1588 N N . SER C 1 38 ? 21.191 -57.343 34.796 1.00 115.29 38 SER C N 1
ATOM 1589 C CA . SER C 1 38 ? 22.290 -56.911 33.954 1.00 115.17 38 SER C CA 1
ATOM 1590 C C . SER C 1 38 ? 22.045 -57.369 32.516 1.00 115.10 38 SER C C 1
ATOM 1591 O O . SER C 1 38 ? 22.248 -56.589 31.590 1.00 115.39 38 SER C O 1
ATOM 1594 N N . LEU C 1 39 ? 21.574 -58.608 32.335 1.00 115.02 39 LEU C N 1
ATOM 1595 C CA . LEU C 1 39 ? 21.284 -59.159 30.995 1.00 115.06 39 LEU C CA 1
ATOM 1596 C C . LEU C 1 39 ? 19.989 -58.627 30.390 1.00 115.56 39 LEU C C 1
ATOM 1597 O O . LEU C 1 39 ? 19.873 -58.477 29.178 1.00 115.64 39 LEU C O 1
ATOM 1602 N N . SER C 1 40 ? 19.010 -58.345 31.231 1.00 116.45 40 SER C N 1
ATOM 1603 C CA . SER C 1 40 ? 17.850 -57.616 30.775 1.00 117.21 40 SER C CA 1
ATOM 1604 C C . SER C 1 40 ? 18.245 -56.267 30.184 1.00 117.83 40 SER C C 1
ATOM 1605 O O . SER C 1 40 ? 17.808 -55.935 29.100 1.00 118.30 40 SER C O 1
ATOM 1608 N N . GLN C 1 41 ? 19.062 -55.502 30.902 1.00 118.75 41 GLN C N 1
ATOM 1609 C CA . GLN C 1 41 ? 19.585 -54.226 30.425 1.00 119.84 41 GLN C CA 1
ATOM 1610 C C . GLN C 1 41 ? 20.344 -54.350 29.096 1.00 120.09 41 GLN C C 1
ATOM 1611 O O . GLN C 1 41 ? 20.266 -53.470 28.249 1.00 120.12 41 GLN C O 1
ATOM 1617 N N . GLU C 1 42 ? 21.078 -55.443 28.927 1.00 120.68 42 GLU C N 1
ATOM 1618 C CA . GLU C 1 42 ? 21.840 -55.693 27.714 1.00 121.45 42 GLU C CA 1
ATOM 1619 C C . GLU C 1 42 ? 20.908 -55.997 26.542 1.00 121.88 42 GLU C C 1
ATOM 1620 O O . GLU C 1 42 ? 21.052 -55.428 25.470 1.00 122.20 42 GLU C O 1
ATOM 1626 N N . VAL C 1 43 ? 19.940 -56.881 26.755 1.00 122.71 43 VAL C N 1
ATOM 1627 C CA . VAL C 1 43 ? 18.892 -57.166 25.758 1.00 123.45 43 VAL C CA 1
ATOM 1628 C C . VAL C 1 43 ? 18.072 -55.936 25.368 1.00 124.16 43 VAL C C 1
ATOM 1629 O O . VAL C 1 43 ? 17.274 -55.973 24.446 1.00 124.41 43 VAL C O 1
ATOM 1633 N N . GLN C 1 44 ? 18.271 -54.842 26.076 1.00 125.33 44 GLN C N 1
ATOM 1634 C CA . GLN C 1 44 ? 17.532 -53.642 25.788 1.00 126.44 44 GLN C CA 1
ATOM 1635 C C . GLN C 1 44 ? 18.336 -52.690 24.927 1.00 126.86 44 GLN C C 1
ATOM 1636 O O . GLN C 1 44 ? 17.791 -52.005 24.063 1.00 127.22 44 GLN C O 1
ATOM 1642 N N . ASN C 1 45 ? 19.630 -52.633 25.173 1.00 127.32 45 ASN C N 1
ATOM 1643 C CA . ASN C 1 45 ? 20.476 -51.863 24.309 1.00 128.16 45 ASN C CA 1
ATOM 1644 C C . ASN C 1 45 ? 20.790 -52.556 23.007 1.00 128.45 45 ASN C C 1
ATOM 1645 O O . ASN C 1 45 ? 21.135 -51.910 22.033 1.00 128.78 45 ASN C O 1
ATOM 1650 N N . ALA C 1 46 ? 20.672 -53.876 22.995 1.00 128.75 46 ALA C N 1
ATOM 1651 C CA . ALA C 1 46 ? 20.824 -54.632 21.773 1.00 128.93 46 ALA C CA 1
ATOM 1652 C C . ALA C 1 46 ? 19.604 -54.430 20.898 1.00 129.20 46 ALA C C 1
ATOM 1653 O O . ALA C 1 46 ? 19.707 -54.370 19.687 1.00 129.61 46 ALA C O 1
ATOM 1655 N N . GLN C 1 47 ? 18.445 -54.309 21.521 1.00 129.61 47 GLN C N 1
ATOM 1656 C CA . GLN C 1 47 ? 17.211 -54.147 20.783 1.00 129.88 47 GLN C CA 1
ATOM 1657 C C . GLN C 1 47 ? 17.078 -52.715 20.297 1.00 130.10 47 GLN C C 1
ATOM 1658 O O . GLN C 1 47 ? 16.741 -52.48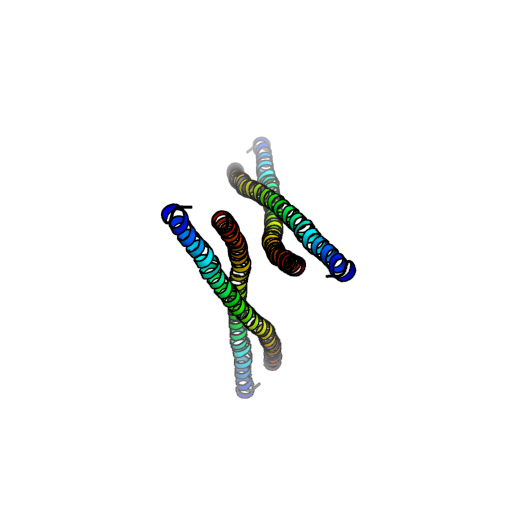9 19.139 1.00 129.98 47 GLN C O 1
ATOM 1664 N N . HIS C 1 48 ? 17.362 -51.755 21.179 1.00 130.59 48 HIS C N 1
ATOM 1665 C CA . HIS C 1 48 ? 17.314 -50.332 20.828 1.00 131.21 48 HIS C CA 1
ATOM 1666 C C . HIS C 1 48 ? 18.375 -49.984 19.791 1.00 131.11 48 HIS C C 1
ATOM 1667 O O . HIS C 1 48 ? 18.297 -48.950 19.139 1.00 131.42 48 HIS C O 1
ATOM 1674 N N . GLN C 1 49 ? 19.355 -50.860 19.623 1.00 131.06 49 GLN C N 1
ATOM 1675 C CA . GLN C 1 49 ? 20.398 -50.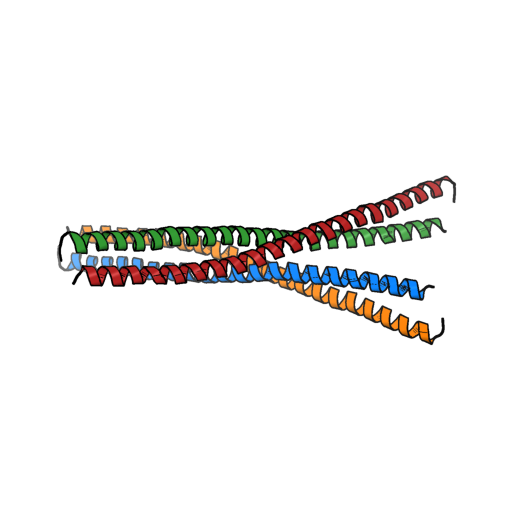642 18.626 1.00 130.97 49 GLN C CA 1
ATOM 1676 C C . GLN C 1 49 ? 20.056 -51.331 17.298 1.00 130.45 49 GLN C C 1
ATOM 1677 O O . GLN C 1 49 ? 20.286 -50.767 16.238 1.00 130.29 49 GLN C O 1
ATOM 1683 N N . ARG C 1 50 ? 19.500 -52.536 17.370 1.00 130.07 50 ARG C N 1
ATOM 1684 C CA . ARG C 1 50 ? 19.083 -53.284 16.188 1.00 130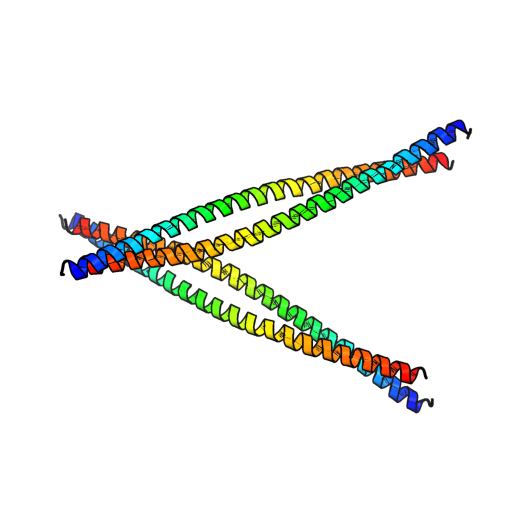.10 50 ARG C CA 1
ATOM 1685 C C . ARG C 1 50 ? 17.987 -52.581 15.413 1.00 130.52 50 ARG C C 1
ATOM 1686 O O . ARG C 1 50 ? 18.006 -52.548 14.182 1.00 130.77 50 ARG C O 1
ATOM 1694 N N . GLU C 1 51 ? 17.023 -52.041 16.153 1.00 131.03 51 GLU C N 1
ATOM 1695 C CA . GLU C 1 51 ? 15.864 -51.325 15.613 1.00 131.40 51 GLU C CA 1
ATOM 1696 C C . GLU C 1 51 ? 16.302 -49.972 15.046 1.00 130.73 51 GLU C C 1
ATOM 1697 O O . GLU C 1 51 ? 15.501 -49.232 14.480 1.00 131.03 51 GLU C O 1
ATOM 1703 N N . GLU C 1 52 ? 17.586 -49.672 15.201 1.00 129.95 52 GLU C N 1
ATOM 1704 C CA . GLU C 1 52 ? 18.154 -48.392 14.843 1.00 129.30 52 GLU C CA 1
ATOM 1705 C C . GLU C 1 52 ? 19.140 -48.591 13.694 1.00 128.63 52 GLU C C 1
ATOM 1706 O O . GLU C 1 52 ? 19.592 -47.643 13.048 1.00 128.34 52 GLU C O 1
ATOM 1712 N N . LEU C 1 53 ? 19.481 -49.847 13.451 1.00 127.95 53 LEU C N 1
ATOM 1713 C CA . LEU C 1 53 ? 20.183 -50.216 12.236 1.00 127.36 53 LEU C CA 1
ATOM 1714 C C . LEU C 1 53 ? 19.169 -50.326 11.113 1.00 126.97 53 LEU C C 1
ATOM 1715 O O . LEU C 1 53 ? 19.259 -49.590 10.142 1.00 127.24 53 LEU C O 1
ATOM 1720 N N . GLU C 1 54 ? 18.191 -51.219 11.254 1.00 126.35 54 GLU C N 1
ATOM 1721 C CA . GLU C 1 54 ? 17.058 -51.285 10.328 1.00 125.54 54 GLU C CA 1
ATOM 1722 C C . GLU C 1 54 ? 16.617 -49.935 9.796 1.00 124.77 54 GLU C C 1
ATOM 1723 O O . GLU C 1 54 ? 16.059 -49.878 8.711 1.00 124.68 54 GLU C O 1
ATOM 1729 N N . ARG C 1 55 ? 16.846 -48.861 10.559 1.00 123.95 55 ARG C N 1
ATOM 1730 C CA . ARG C 1 55 ? 16.473 -47.505 10.138 1.00 123.52 55 ARG C CA 1
ATOM 1731 C C . ARG C 1 55 ? 17.541 -46.802 9.305 1.00 122.08 55 ARG C C 1
ATOM 1732 O O . ARG C 1 55 ? 17.234 -46.151 8.296 1.00 122.60 55 ARG C O 1
ATOM 1740 N N . GLU C 1 56 ? 18.792 -46.920 9.727 1.00 120.35 56 GLU C N 1
ATOM 1741 C CA . GLU C 1 56 ? 19.900 -46.409 8.937 1.00 118.46 56 GLU C CA 1
ATOM 1742 C C . GLU C 1 56 ? 20.028 -47.179 7.638 1.00 117.19 56 GLU C C 1
ATOM 1743 O O . GLU C 1 56 ? 20.246 -46.590 6.593 1.00 117.16 56 GLU C O 1
ATOM 1749 N N . ASN C 1 57 ? 19.876 -48.496 7.716 1.00 115.67 57 ASN C N 1
ATOM 1750 C CA . ASN C 1 57 ? 19.844 -49.384 6.549 1.00 114.41 57 ASN C CA 1
ATOM 1751 C C . ASN C 1 57 ? 18.866 -48.933 5.482 1.00 113.61 57 ASN C C 1
ATOM 1752 O O . ASN C 1 57 ? 19.220 -48.821 4.324 1.00 113.55 57 ASN C O 1
ATOM 1757 N N . ASN C 1 58 ? 17.625 -48.699 5.891 1.00 112.75 58 ASN C N 1
ATOM 1758 C CA . ASN C 1 58 ? 16.590 -48.198 5.019 1.00 111.39 58 ASN C CA 1
ATOM 1759 C C . ASN C 1 58 ? 16.905 -46.800 4.503 1.00 110.89 58 ASN C C 1
ATOM 1760 O O . ASN C 1 58 ? 16.575 -46.494 3.366 1.00 110.87 58 ASN C O 1
ATOM 1765 N N . HIS C 1 59 ? 17.555 -45.958 5.309 1.00 110.05 59 HIS C N 1
ATOM 1766 C CA . HIS C 1 59 ? 18.007 -44.652 4.811 1.00 109.91 59 HIS C CA 1
ATOM 1767 C C . HIS C 1 59 ? 19.015 -44.758 3.655 1.00 109.64 59 HIS C C 1
ATOM 1768 O O . HIS C 1 59 ? 18.987 -43.953 2.712 1.00 109.86 59 HIS C O 1
ATOM 1775 N N . LEU C 1 60 ? 19.902 -45.750 3.732 1.00 109.33 60 LEU C N 1
ATOM 1776 C CA . LEU C 1 60 ? 20.924 -45.984 2.696 1.00 108.44 60 LEU C CA 1
ATOM 1777 C C . LEU C 1 60 ? 20.346 -46.633 1.445 1.00 108.60 60 LEU C C 1
ATOM 1778 O O . LEU C 1 60 ? 20.425 -46.058 0.386 1.00 109.04 60 LEU C O 1
ATOM 1783 N N . LYS C 1 61 ? 19.722 -47.800 1.568 1.00 108.95 61 LYS C N 1
ATOM 1784 C CA . LYS C 1 61 ? 19.036 -48.486 0.446 1.00 109.45 61 LYS C CA 1
ATOM 1785 C C . LYS C 1 61 ? 18.182 -47.549 -0.392 1.00 110.02 61 LYS C C 1
ATOM 1786 O O . LYS C 1 61 ? 18.027 -47.741 -1.591 1.00 109.84 61 LYS C O 1
ATOM 1792 N N . GLU C 1 62 ? 17.618 -46.549 0.271 1.00 111.14 62 GLU C N 1
ATOM 1793 C CA . GLU C 1 62 ? 16.840 -45.507 -0.363 1.00 112.63 62 GLU C CA 1
ATOM 1794 C C . GLU C 1 62 ? 17.775 -44.557 -1.080 1.00 112.26 62 GLU C C 1
ATOM 1795 O O . GLU C 1 62 ? 17.636 -44.339 -2.270 1.00 113.07 62 GLU C O 1
ATOM 1801 N N . GLN C 1 63 ? 18.735 -43.998 -0.361 1.00 112.01 63 GLN C N 1
ATOM 1802 C CA . GLN C 1 63 ? 19.750 -43.131 -0.963 1.00 111.86 63 GLN C CA 1
ATOM 1803 C C . GLN C 1 63 ? 20.575 -43.788 -2.099 1.00 111.12 63 GLN C C 1
ATOM 1804 O O . GLN C 1 63 ? 21.111 -43.098 -2.972 1.00 111.09 63 GLN C O 1
ATOM 1810 N N . GLN C 1 64 ? 20.666 -45.117 -2.082 1.00 110.21 64 GLN C N 1
ATOM 1811 C CA . GLN C 1 64 ? 21.411 -45.854 -3.096 1.00 109.07 64 GLN C CA 1
ATOM 1812 C C . GLN C 1 64 ? 20.514 -46.065 -4.287 1.00 109.11 64 GLN C C 1
ATOM 1813 O O . GLN C 1 64 ? 20.966 -45.980 -5.414 1.00 109.67 64 GLN C O 1
ATOM 1819 N N . ASN C 1 65 ? 19.234 -46.324 -4.055 1.00 108.96 65 ASN C N 1
ATOM 1820 C CA . ASN C 1 65 ? 18.273 -46.310 -5.162 1.00 108.47 65 ASN C CA 1
ATOM 1821 C C . ASN C 1 65 ? 18.149 -44.934 -5.744 1.00 107.72 65 ASN C C 1
ATOM 1822 O O . ASN C 1 65 ? 17.702 -44.796 -6.859 1.00 107.53 65 ASN C O 1
ATOM 1827 N N . GLY C 1 66 ? 18.548 -43.927 -4.964 1.00 107.31 66 GLY C N 1
ATOM 1828 C CA . GLY C 1 66 ? 18.720 -42.546 -5.423 1.00 106.77 66 GLY C CA 1
ATOM 1829 C C . GLY C 1 66 ? 19.756 -42.536 -6.517 1.00 106.68 66 GLY C C 1
ATOM 1830 O O . GLY C 1 66 ? 19.421 -42.463 -7.692 1.00 107.35 66 GLY C O 1
ATOM 1831 N N . TRP C 1 67 ? 21.020 -42.662 -6.147 1.00 106.15 67 TRP C N 1
ATOM 1832 C CA . TRP C 1 67 ? 22.087 -42.777 -7.140 1.00 105.60 67 TRP C CA 1
ATOM 1833 C C . TRP C 1 67 ? 21.925 -43.811 -8.269 1.00 105.63 67 TRP C C 1
ATOM 1834 O O . TRP C 1 67 ? 22.392 -43.585 -9.365 1.00 105.30 67 TRP C O 1
ATOM 1845 N N . GLN C 1 68 ? 21.314 -44.956 -7.990 1.00 106.10 68 GLN C N 1
ATOM 1846 C CA . GLN C 1 68 ? 21.128 -46.011 -8.970 1.00 106.95 68 GLN C CA 1
ATOM 1847 C C . GLN C 1 68 ? 20.384 -45.522 -10.218 1.00 107.91 68 GLN C C 1
ATOM 1848 O O . GLN C 1 68 ? 20.381 -46.192 -11.258 1.00 108.02 68 GLN C O 1
ATOM 1854 N N . GLU C 1 69 ? 19.751 -44.347 -10.109 1.00 108.57 69 GLU C N 1
ATOM 1855 C CA . GLU C 1 69 ? 19.096 -43.692 -11.246 1.00 108.58 69 GLU C CA 1
ATOM 1856 C C . GLU C 1 69 ? 19.815 -42.498 -11.670 1.00 108.02 69 GLU C C 1
ATOM 1857 O O . GLU C 1 69 ? 19.917 -42.254 -12.860 1.00 108.64 69 GLU C O 1
ATOM 1863 N N . ARG C 1 70 ? 20.258 -41.699 -10.719 1.00 107.01 70 ARG C N 1
ATOM 1864 C CA . ARG C 1 70 ? 21.139 -40.649 -11.106 1.00 106.61 70 ARG C CA 1
ATOM 1865 C C . ARG C 1 70 ? 22.250 -41.254 -12.004 1.00 106.17 70 ARG C C 1
ATOM 1866 O O . ARG C 1 70 ? 22.805 -40.542 -12.836 1.00 106.49 70 ARG C O 1
ATOM 1874 N N . LEU C 1 71 ? 22.534 -42.563 -11.875 1.00 104.86 71 LEU C N 1
ATOM 1875 C CA . LEU C 1 71 ? 23.493 -43.260 -12.767 1.00 103.89 71 LEU C CA 1
ATOM 1876 C C . LEU C 1 71 ? 22.824 -43.569 -14.072 1.00 103.97 71 LEU C C 1
ATOM 1877 O O . LEU C 1 71 ? 23.456 -43.552 -15.116 1.00 104.37 71 LEU C O 1
ATOM 1882 N N . GLN C 1 72 ? 21.546 -43.902 -14.026 1.00 104.12 72 GLN C N 1
ATOM 1883 C CA . GLN C 1 72 ? 20.883 -44.269 -15.259 1.00 104.31 72 GLN C CA 1
ATOM 1884 C C . GLN C 1 72 ? 20.449 -43.062 -16.085 1.00 103.67 72 GLN C C 1
ATOM 1885 O O . GLN C 1 72 ? 20.400 -43.136 -17.324 1.00 103.42 72 GLN C O 1
ATOM 1891 N N . ALA C 1 73 ? 20.121 -41.972 -15.391 1.00 103.07 73 ALA C N 1
ATOM 1892 C CA . ALA C 1 73 ? 20.036 -40.649 -16.012 1.00 102.62 73 ALA C CA 1
ATOM 1893 C C . ALA C 1 73 ? 21.382 -40.358 -16.654 1.00 102.29 73 ALA C C 1
ATOM 1894 O O . ALA C 1 73 ? 21.493 -40.357 -17.866 1.00 103.23 73 ALA C O 1
ATOM 1896 N N . LEU C 1 74 ? 22.423 -40.183 -15.865 1.00 101.58 74 LEU C N 1
ATOM 1897 C CA . LEU C 1 74 ? 23.733 -39.939 -16.444 1.00 101.15 74 LEU C CA 1
ATOM 1898 C C . LEU C 1 74 ? 24.124 -40.766 -17.700 1.00 100.85 74 LEU C C 1
ATOM 1899 O O . LEU C 1 74 ? 24.828 -40.247 -18.554 1.00 100.85 74 LEU C O 1
ATOM 1904 N N . LEU C 1 75 ? 23.691 -42.024 -17.812 1.00 100.61 75 LEU C N 1
ATOM 1905 C CA . LEU C 1 75 ? 24.067 -42.869 -18.946 1.00 100.97 75 LEU C CA 1
ATOM 1906 C C . LEU C 1 75 ? 23.278 -42.527 -20.215 1.00 102.34 75 LEU C C 1
ATOM 1907 O O . LEU C 1 75 ? 23.834 -42.495 -21.327 1.00 102.43 75 LEU C O 1
ATOM 1912 N N . GLY C 1 76 ? 21.976 -42.291 -20.046 1.00 104.10 76 GLY C N 1
ATOM 1913 C CA . GLY C 1 76 ? 21.094 -41.836 -21.137 1.00 105.86 76 GLY C CA 1
ATOM 1914 C C . GLY C 1 76 ? 21.566 -40.532 -21.800 1.00 107.35 76 GLY C C 1
ATOM 1915 O O . GLY C 1 76 ? 21.645 -40.436 -23.034 1.00 107.98 76 GLY C O 1
ATOM 1916 N N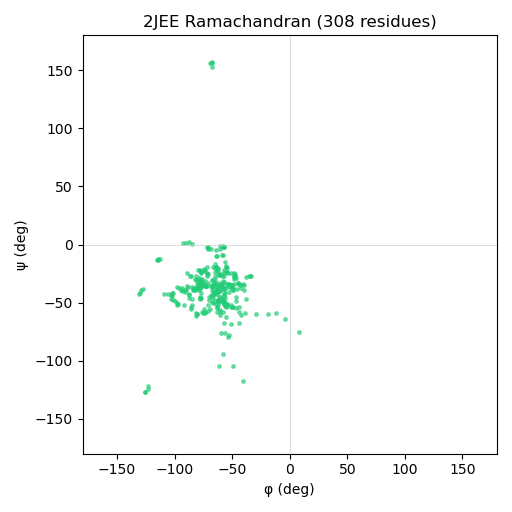 . ARG C 1 77 ? 21.885 -39.530 -20.984 1.00 108.04 77 ARG C N 1
ATOM 1917 C CA . ARG C 1 77 ? 22.468 -38.270 -21.441 1.00 109.03 77 ARG C CA 1
ATOM 1918 C C . ARG C 1 77 ? 23.782 -38.491 -22.226 1.00 108.79 77 ARG C C 1
ATOM 1919 O O . ARG C 1 77 ? 24.101 -37.742 -23.159 1.00 109.18 77 ARG C O 1
ATOM 1927 N N . MET C 1 78 ? 24.529 -39.532 -21.852 1.00 108.71 78 MET C N 1
ATOM 1928 C CA . MET C 1 78 ? 25.777 -39.914 -22.542 1.00 107.61 78 MET C CA 1
ATOM 1929 C C . MET C 1 78 ? 25.505 -40.645 -23.851 1.00 109.16 78 MET C C 1
ATOM 1930 O O . MET C 1 78 ? 26.299 -40.537 -24.791 1.00 109.24 78 MET C O 1
ATOM 1935 N N . GLU C 1 79 ? 24.394 -41.373 -23.916 1.00 110.39 79 GLU C N 1
ATOM 1936 C CA . GLU C 1 79 ? 24.079 -42.139 -25.125 1.00 112.60 79 GLU C CA 1
ATOM 1937 C C . GLU C 1 79 ? 23.352 -41.330 -26.224 1.00 113.73 79 GLU C C 1
ATOM 1938 O O . GLU C 1 79 ? 23.027 -41.872 -27.308 1.00 114.18 79 GLU C O 1
ATOM 1944 N N . GLU C 1 80 ? 23.120 -40.040 -25.944 1.00 115.03 80 GLU C N 1
ATOM 1945 C CA . GLU C 1 80 ? 22.464 -39.124 -26.897 1.00 116.15 80 GLU C CA 1
ATOM 1946 C C . GLU C 1 80 ? 23.306 -37.874 -27.155 1.00 116.28 80 GLU C C 1
ATOM 1947 O O . GLU C 1 80 ? 24.479 -37.925 -27.512 1.00 116.58 80 GLU C O 1
ATOM 1953 N N . VAL C 1 81 ? 22.848 -36.750 -27.019 1.00 117.02 81 VAL C N 1
ATOM 1954 N N . MET D 1 3 ? 29.090 -34.259 -29.713 1.00 121.93 3 MET D N 1
ATOM 1955 C CA . MET D 1 3 ? 29.624 -34.323 -28.323 1.00 122.22 3 MET D CA 1
ATOM 1956 C C . MET D 1 3 ? 31.169 -34.317 -28.306 1.00 122.25 3 MET D C 1
ATOM 1957 O O . MET D 1 3 ? 31.826 -35.309 -28.688 1.00 122.30 3 MET D O 1
ATOM 1962 N N . SER D 1 4 ? 31.738 -33.190 -27.869 1.00 122.20 4 SER D N 1
ATOM 1963 C CA . SER D 1 4 ? 33.197 -32.998 -27.852 1.00 122.06 4 SER D CA 1
ATOM 1964 C C . SER D 1 4 ? 33.833 -33.936 -26.837 1.00 121.97 4 SER D C 1
ATOM 1965 O O . SER D 1 4 ? 33.160 -34.366 -25.902 1.00 121.96 4 SER D O 1
ATOM 1968 N N . LEU D 1 5 ? 35.118 -34.250 -27.007 1.00 121.67 5 LEU D N 1
ATOM 1969 C CA . LEU D 1 5 ? 35.844 -35.070 -26.029 1.00 121.44 5 LEU D CA 1
ATOM 1970 C C . LEU D 1 5 ? 35.787 -34.403 -24.643 1.00 121.72 5 LEU D C 1
ATOM 1971 O O . LEU D 1 5 ? 36.273 -34.932 -23.637 1.00 121.77 5 LEU D O 1
ATOM 1976 N N . GLU D 1 6 ? 35.135 -33.245 -24.606 1.00 122.18 6 GLU D N 1
ATOM 1977 C CA . GLU D 1 6 ? 35.091 -32.374 -23.431 1.00 122.47 6 GLU D CA 1
ATOM 1978 C C . GLU D 1 6 ? 33.805 -32.561 -22.603 1.00 121.84 6 GLU D C 1
ATOM 1979 O O . GLU D 1 6 ? 33.871 -32.763 -21.388 1.00 121.57 6 GLU D O 1
ATOM 1985 N N . VAL D 1 7 ? 32.649 -32.476 -23.272 1.00 121.45 7 VAL D N 1
ATOM 1986 C CA . VAL D 1 7 ? 31.328 -32.811 -22.687 1.00 120.84 7 VAL D CA 1
ATOM 1987 C C . VAL D 1 7 ? 31.366 -34.246 -22.161 1.00 120.37 7 VAL D C 1
ATOM 1988 O O . VAL D 1 7 ? 31.054 -34.505 -20.997 1.00 120.15 7 VAL D O 1
ATOM 1992 N N . PHE D 1 8 ? 31.772 -35.152 -23.054 1.00 119.80 8 PHE D N 1
ATOM 1993 C CA . PHE D 1 8 ? 31.921 -36.591 -22.837 1.00 119.19 8 PHE D CA 1
ATOM 1994 C C . PHE D 1 8 ? 32.659 -36.977 -21.555 1.00 119.32 8 PHE D C 1
ATOM 1995 O O . PHE D 1 8 ? 32.140 -37.737 -20.741 1.00 119.47 8 PHE D O 1
ATOM 2003 N N . GLU D 1 9 ? 33.866 -36.449 -21.384 1.00 119.40 9 GLU D N 1
ATOM 2004 C CA . GLU D 1 9 ? 34.746 -36.826 -20.273 1.00 119.48 9 GLU D CA 1
ATOM 2005 C C . GLU D 1 9 ? 34.312 -36.308 -18.913 1.00 118.96 9 GLU D C 1
ATOM 2006 O O . GLU D 1 9 ? 34.667 -36.874 -17.873 1.00 118.78 9 GLU D O 1
ATOM 2012 N N . LYS D 1 10 ? 33.570 -35.206 -18.943 1.00 118.82 10 LYS D N 1
ATOM 2013 C CA . LYS D 1 10 ? 32.964 -34.616 -17.752 1.00 118.89 10 LYS D CA 1
ATOM 2014 C C . LYS D 1 10 ? 31.753 -35.482 -17.329 1.00 117.89 10 LYS D C 1
ATOM 2015 O O . LYS D 1 10 ? 31.333 -35.435 -16.153 1.00 118.03 10 LYS D O 1
ATOM 2021 N N . LEU D 1 11 ? 31.221 -36.264 -18.286 1.00 116.35 11 LEU D N 1
ATOM 2022 C CA . LEU D 1 11 ? 30.130 -37.243 -18.060 1.00 115.03 11 LEU D CA 1
ATOM 2023 C C . LEU D 1 11 ? 30.607 -38.618 -17.574 1.00 114.06 11 LEU D C 1
ATOM 2024 O O . LEU D 1 11 ? 30.132 -39.141 -16.569 1.00 114.04 11 LEU D O 1
ATOM 2029 N N . GLU D 1 12 ? 31.527 -39.205 -18.325 1.00 112.51 12 GLU D N 1
ATOM 2030 C CA . GLU D 1 12 ? 32.154 -40.456 -17.981 1.00 111.35 12 GLU D CA 1
ATOM 2031 C C . GLU D 1 12 ? 32.656 -40.452 -16.536 1.00 110.36 12 GLU D C 1
ATOM 2032 O O . GLU D 1 12 ? 32.687 -41.497 -15.874 1.00 110.58 12 GLU D O 1
ATOM 2038 N N . ALA D 1 13 ? 33.021 -39.270 -16.050 1.00 108.83 13 ALA D N 1
ATOM 2039 C CA . ALA D 1 13 ? 33.562 -39.121 -14.709 1.00 107.59 13 ALA D CA 1
ATOM 2040 C C . ALA D 1 13 ? 32.452 -39.059 -13.666 1.00 106.70 13 ALA D C 1
ATOM 2041 O O . ALA D 1 13 ? 32.636 -39.468 -12.518 1.00 107.05 13 ALA D O 1
ATOM 2043 N N . LYS D 1 14 ? 31.298 -38.549 -14.047 1.00 105.29 14 LYS D N 1
ATOM 2044 C CA . LYS D 1 14 ? 30.196 -38.546 -13.118 1.00 104.73 14 LYS D CA 1
ATOM 2045 C C . LYS D 1 14 ? 29.581 -39.935 -13.001 1.00 103.12 14 LYS D C 1
ATOM 2046 O O . LYS D 1 14 ? 29.042 -40.288 -11.954 1.00 103.01 14 LYS D O 1
ATOM 2052 N N . VAL D 1 15 ? 29.657 -40.721 -14.079 1.00 101.62 15 VAL D N 1
ATOM 2053 C CA . VAL D 1 15 ? 29.084 -42.082 -14.117 1.00 99.29 15 VAL D CA 1
ATOM 2054 C C . VAL D 1 15 ? 29.848 -42.917 -13.115 1.00 98.25 15 VAL D C 1
ATOM 2055 O O . VAL D 1 15 ? 29.265 -43.601 -12.278 1.00 98.10 15 VAL D O 1
ATOM 2059 N N . GLN D 1 16 ? 31.165 -42.819 -13.198 1.00 96.48 16 GLN D N 1
ATOM 2060 C CA . GLN D 1 16 ? 32.051 -43.420 -12.239 1.00 95.35 16 GLN D CA 1
ATOM 2061 C C . GLN D 1 16 ? 31.543 -43.219 -10.809 1.00 94.94 16 GLN D C 1
ATOM 2062 O O . GLN D 1 16 ? 31.275 -44.166 -10.072 1.00 95.43 16 GLN D O 1
ATOM 2068 N N . GLN D 1 17 ? 31.426 -41.958 -10.421 1.00 94.00 17 GLN D N 1
ATOM 2069 C CA . GLN D 1 17 ? 31.066 -41.531 -9.069 1.00 92.09 17 GLN D CA 1
ATOM 2070 C C . GLN D 1 17 ? 29.665 -41.953 -8.590 1.00 89.88 17 GLN D C 1
ATOM 2071 O O . GLN D 1 17 ? 29.442 -42.268 -7.410 1.00 88.66 17 GLN D O 1
ATOM 2077 N N . ALA D 1 18 ? 28.705 -41.939 -9.503 1.00 87.35 18 ALA D N 1
ATOM 2078 C CA . ALA D 1 18 ? 27.446 -42.615 -9.245 1.00 85.00 18 ALA D CA 1
ATOM 2079 C C . ALA D 1 18 ? 27.692 -44.135 -9.020 1.00 83.00 18 ALA D C 1
ATOM 2080 O O . ALA D 1 18 ? 27.223 -44.705 -8.035 1.00 82.74 18 ALA D O 1
ATOM 2082 N N . ILE D 1 19 ? 28.474 -44.783 -9.877 1.00 79.69 19 ILE D N 1
ATOM 2083 C CA . ILE D 1 19 ? 28.799 -46.191 -9.622 1.00 77.21 19 ILE D CA 1
ATOM 2084 C C . ILE D 1 19 ? 29.616 -46.465 -8.384 1.00 75.66 19 ILE D C 1
ATOM 2085 O O . ILE D 1 19 ? 29.500 -47.593 -7.847 1.00 76.88 19 ILE D O 1
ATOM 2090 N N . ASP D 1 20 ? 30.430 -45.490 -7.950 1.00 71.56 20 ASP D N 1
ATOM 2091 C CA . ASP D 1 20 ? 31.337 -45.696 -6.839 1.00 68.10 20 ASP D CA 1
ATOM 2092 C C . ASP D 1 20 ? 30.503 -45.787 -5.589 1.00 64.39 20 ASP D C 1
ATOM 2093 O O . ASP D 1 20 ? 30.972 -46.027 -4.501 1.00 65.26 20 ASP D O 1
ATOM 2098 N N . THR D 1 21 ? 29.217 -45.631 -5.709 1.00 58.01 21 THR D N 1
ATOM 2099 C CA . THR D 1 21 ? 28.646 -45.163 -4.516 1.00 55.89 21 THR D CA 1
ATOM 2100 C C . THR D 1 21 ? 27.563 -45.943 -4.229 1.00 53.87 21 THR D C 1
ATOM 2101 O O . THR D 1 21 ? 27.352 -46.186 -3.064 1.00 50.77 21 THR D O 1
ATOM 2105 N N . ILE D 1 22 ? 26.805 -46.221 -5.299 1.00 54.89 22 ILE D N 1
ATOM 2106 C CA . ILE D 1 22 ? 26.121 -47.627 -5.436 1.00 56.63 22 ILE D CA 1
ATOM 2107 C C . ILE D 1 22 ? 26.970 -48.690 -4.726 1.00 55.30 22 ILE D C 1
ATOM 2108 O O . ILE D 1 22 ? 26.540 -49.185 -3.710 1.00 54.15 22 ILE D O 1
ATOM 2113 N N . THR D 1 23 ? 28.212 -48.856 -5.159 1.00 54.26 23 THR D N 1
ATOM 2114 C CA . THR D 1 23 ? 29.223 -49.475 -4.338 1.00 56.97 23 THR D CA 1
ATOM 2115 C C . THR D 1 23 ? 29.348 -49.193 -2.887 1.00 59.49 23 THR D C 1
ATOM 2116 O O . THR D 1 23 ? 28.481 -49.520 -2.130 1.00 61.54 23 THR D O 1
ATOM 2120 N N . LEU D 1 24 ? 30.446 -48.638 -2.442 1.00 64.08 24 LEU D N 1
ATOM 2121 C CA . LEU D 1 24 ? 30.464 -47.975 -1.123 1.00 67.83 24 LEU D CA 1
ATOM 2122 C C . LEU D 1 24 ? 29.206 -48.166 -0.292 1.00 70.47 24 LEU D C 1
ATOM 2123 O O . LEU D 1 24 ? 29.263 -48.881 0.704 1.00 71.49 24 LEU D O 1
ATOM 2128 N N . LEU D 1 25 ? 28.102 -47.456 -0.645 1.00 74.10 25 LEU D N 1
ATOM 2129 C CA . LEU D 1 25 ? 26.774 -47.666 -0.008 1.00 76.54 25 LEU D CA 1
ATOM 2130 C C . LEU D 1 25 ? 26.394 -49.108 0.103 1.00 77.89 25 LEU D C 1
ATOM 2131 O O . LEU D 1 25 ? 26.012 -49.512 1.186 1.00 79.04 25 LEU D O 1
ATOM 2136 N N . GLN D 1 26 ? 26.506 -49.899 -0.963 1.00 79.39 26 GLN D N 1
ATOM 2137 C CA . GLN D 1 26 ? 26.227 -51.338 -0.835 1.00 81.61 26 GLN D CA 1
ATOM 2138 C C . GLN D 1 26 ? 27.153 -52.032 0.137 1.00 82.99 26 GLN D C 1
ATOM 2139 O O . GLN D 1 26 ? 26.744 -53.001 0.788 1.00 84.47 26 GLN D O 1
ATOM 2145 N N . MET D 1 27 ? 28.399 -51.589 0.237 1.00 83.63 27 MET D N 1
ATOM 2146 C CA . MET D 1 27 ? 29.212 -52.060 1.341 1.00 84.96 27 MET D CA 1
ATOM 2147 C C . MET D 1 27 ? 28.699 -51.679 2.695 1.00 86.05 27 MET D C 1
ATOM 2148 O O . MET D 1 27 ? 28.561 -52.556 3.529 1.00 86.93 27 MET D O 1
ATOM 2153 N N . GLU D 1 28 ? 28.458 -50.386 2.943 1.00 87.50 28 GLU D N 1
ATOM 2154 C CA . GLU D 1 28 ? 27.853 -49.968 4.208 1.00 88.88 28 GLU D CA 1
ATOM 2155 C C . GLU D 1 28 ? 26.572 -50.747 4.528 1.00 88.83 28 GLU D C 1
ATOM 2156 O O . GLU D 1 28 ? 26.334 -51.061 5.673 1.00 88.95 28 GLU D O 1
ATOM 2162 N N . ILE D 1 29 ? 25.750 -51.061 3.528 1.00 89.86 29 ILE D N 1
ATOM 2163 C CA . ILE D 1 29 ? 24.577 -51.943 3.725 1.00 91.17 29 ILE D CA 1
ATOM 2164 C C . ILE D 1 29 ? 25.045 -53.293 4.271 1.00 92.31 29 ILE D C 1
ATOM 2165 O O . ILE D 1 29 ? 24.646 -53.700 5.348 1.00 92.61 29 ILE D O 1
ATOM 2170 N N . GLU D 1 30 ? 25.915 -53.962 3.528 1.00 94.12 30 GLU D N 1
ATOM 2171 C CA . GLU D 1 30 ? 26.475 -55.244 3.920 1.00 96.08 30 GLU D CA 1
ATOM 2172 C C . GLU D 1 30 ? 27.042 -55.280 5.351 1.00 96.67 30 GLU D C 1
ATOM 2173 O O . GLU D 1 30 ? 26.866 -56.259 6.062 1.00 97.18 30 GLU D O 1
ATOM 2179 N N . GLU D 1 31 ? 27.704 -54.217 5.787 1.00 97.44 31 GLU D N 1
ATOM 2180 C CA . GLU D 1 31 ? 28.197 -54.154 7.164 1.00 98.33 31 GLU D CA 1
ATOM 2181 C C . GLU D 1 31 ? 27.068 -54.069 8.204 1.00 98.98 31 GLU D C 1
ATOM 2182 O O . GLU D 1 31 ? 27.207 -54.631 9.274 1.00 99.72 31 GLU D O 1
ATOM 2188 N N . LEU D 1 32 ? 25.964 -53.376 7.909 1.00 99.67 32 LEU D N 1
ATOM 2189 C CA . LEU D 1 32 ? 24.868 -53.283 8.873 1.00 99.94 32 LEU D CA 1
ATOM 2190 C C . LEU D 1 32 ? 24.065 -54.557 8.863 1.00 100.45 32 LEU D C 1
ATOM 2191 O O . LEU D 1 32 ? 23.636 -55.014 9.903 1.00 100.31 32 LEU D O 1
ATOM 2196 N N . LYS D 1 33 ? 23.883 -55.153 7.690 1.00 101.78 33 LYS D N 1
ATOM 2197 C CA . LYS D 1 33 ? 23.188 -56.446 7.572 1.00 103.46 33 LYS D CA 1
ATOM 2198 C C . LYS D 1 33 ? 23.868 -57.469 8.476 1.00 104.32 33 LYS D C 1
ATOM 2199 O O . LYS D 1 33 ? 23.261 -58.435 8.942 1.00 104.89 33 LYS D O 1
ATOM 2205 N N . GLU D 1 34 ? 25.129 -57.205 8.764 1.00 105.24 34 GLU D N 1
ATOM 2206 C CA . GLU D 1 34 ? 25.973 -58.134 9.439 1.00 106.30 34 GLU D CA 1
ATOM 2207 C C . GLU D 1 34 ? 26.146 -57.790 10.901 1.00 106.66 34 GLU D C 1
ATOM 2208 O O . GLU D 1 34 ? 26.112 -58.670 11.748 1.00 106.81 34 GLU D O 1
ATOM 2214 N N . LYS D 1 35 ? 26.368 -56.507 11.172 1.00 107.42 35 LYS D N 1
ATOM 2215 C CA . LYS D 1 35 ? 26.455 -55.953 12.521 1.00 108.38 35 LYS D CA 1
ATOM 2216 C C . LYS D 1 35 ? 25.156 -56.163 13.247 1.00 109.34 35 LYS D C 1
ATOM 2217 O O . LYS D 1 35 ? 25.138 -56.232 14.466 1.00 109.90 35 LYS D O 1
ATOM 2223 N N . ASN D 1 36 ? 24.071 -56.262 12.488 1.00 110.70 36 ASN D N 1
ATOM 2224 C CA . ASN D 1 36 ? 22.750 -56.524 13.031 1.00 111.92 36 ASN D CA 1
ATOM 2225 C C . ASN D 1 36 ? 22.526 -58.005 13.280 1.00 112.67 36 ASN D C 1
ATOM 2226 O O . ASN D 1 36 ? 21.879 -58.381 14.248 1.00 112.60 36 ASN D O 1
ATOM 2231 N N . ASN D 1 37 ? 23.043 -58.836 12.381 1.00 113.72 37 ASN D N 1
ATOM 2232 C CA . ASN D 1 37 ? 23.034 -60.277 12.571 1.00 114.95 37 ASN D CA 1
ATOM 2233 C C . ASN D 1 37 ? 23.882 -60.736 13.773 1.00 115.20 37 ASN D C 1
ATOM 2234 O O . ASN D 1 37 ? 23.606 -61.770 14.408 1.00 115.45 37 ASN D O 1
ATOM 2239 N N . SER D 1 38 ? 24.920 -59.957 14.066 1.00 115.29 38 SER D N 1
ATOM 2240 C CA . SER D 1 38 ? 25.753 -60.163 15.232 1.00 115.19 38 SER D CA 1
ATOM 2241 C C . SER D 1 38 ? 24.933 -59.847 16.472 1.00 115.02 38 SER D C 1
ATOM 2242 O O . SER D 1 38 ? 24.952 -60.608 17.423 1.00 115.27 38 SER D O 1
ATOM 2245 N N . LEU D 1 39 ? 24.179 -58.755 16.441 1.00 114.91 39 LEU D N 1
ATOM 2246 C CA . LEU D 1 39 ? 23.364 -58.367 17.591 1.00 115.07 39 LEU D CA 1
ATOM 2247 C C . LEU D 1 39 ? 22.127 -59.241 17.795 1.00 115.57 39 LEU D C 1
ATOM 2248 O O . LEU D 1 39 ? 21.685 -59.451 18.914 1.00 115.64 39 LEU D O 1
ATOM 2253 N N . SER D 1 40 ? 21.567 -59.755 16.713 1.00 116.55 40 SER D N 1
ATOM 2254 C CA . SER D 1 40 ? 20.534 -60.779 16.806 1.00 117.21 40 SER D CA 1
ATOM 2255 C C . SER D 1 40 ? 21.058 -61.986 17.572 1.00 117.78 40 SER D C 1
ATOM 2256 O O . SER D 1 40 ? 20.418 -62.464 18.493 1.00 118.12 40 SER D O 1
ATOM 2259 N N . GLN D 1 41 ? 22.238 -62.456 17.189 1.00 118.80 41 GLN D N 1
ATOM 2260 C CA . GLN D 1 41 ? 22.877 -63.601 17.828 1.00 119.92 41 GLN D CA 1
ATOM 2261 C C . GLN D 1 41 ? 23.125 -63.361 19.319 1.00 120.13 41 GLN D C 1
ATOM 2262 O O . GLN D 1 41 ? 22.976 -64.263 20.132 1.00 120.18 41 GLN D O 1
ATOM 2268 N N . GLU D 1 42 ? 23.494 -62.137 19.670 1.00 120.73 42 GLU D N 1
ATOM 2269 C CA . GLU D 1 42 ? 23.707 -61.752 21.064 1.00 121.51 42 GLU D CA 1
ATOM 2270 C C . GLU D 1 42 ? 22.403 -61.760 21.877 1.00 121.99 42 GLU D C 1
ATOM 2271 O O . GLU D 1 42 ? 22.380 -62.291 22.982 1.00 122.27 42 GLU D O 1
ATOM 2277 N N . VAL D 1 43 ? 21.332 -61.176 21.323 1.00 122.78 43 VAL D N 1
ATOM 2278 C CA . VAL D 1 43 ? 20.003 -61.157 21.944 1.00 123.33 43 VAL D CA 1
ATOM 2279 C C . VAL D 1 43 ? 19.417 -62.539 22.084 1.00 124.21 43 VAL D C 1
ATOM 2280 O O . VAL D 1 43 ? 18.399 -62.720 22.729 1.00 124.54 43 VAL D O 1
ATOM 2284 N N . GLN D 1 44 ? 20.053 -63.521 21.468 1.00 125.50 44 GLN D N 1
ATOM 2285 C CA . GLN D 1 44 ? 19.584 -64.890 21.574 1.00 126.52 44 GLN D CA 1
ATOM 2286 C C . GLN D 1 44 ? 20.279 -65.619 22.705 1.00 126.93 44 GLN D C 1
ATOM 2287 O O . GLN D 1 44 ? 19.665 -66.448 23.377 1.00 127.31 44 GLN D O 1
ATOM 2293 N N . ASN D 1 45 ? 21.565 -65.336 22.886 1.00 127.49 45 ASN D N 1
ATOM 2294 C CA . ASN D 1 45 ? 22.310 -65.918 23.988 1.00 128.29 45 ASN D CA 1
ATOM 2295 C C . ASN D 1 45 ? 21.996 -65.234 25.290 1.00 128.59 45 ASN D C 1
ATOM 2296 O O . ASN D 1 45 ? 22.161 -65.824 26.353 1.00 128.96 45 ASN D O 1
ATOM 2301 N N . ALA D 1 46 ? 21.533 -63.990 25.206 1.00 128.86 46 ALA D N 1
ATOM 2302 C CA . ALA D 1 46 ? 21.088 -63.279 26.389 1.00 129.10 46 ALA D CA 1
ATOM 2303 C C . ALA D 1 46 ? 19.733 -63.829 26.830 1.00 129.34 46 ALA D C 1
ATOM 2304 O O . ALA D 1 46 ? 19.451 -63.930 28.020 1.00 129.77 46 ALA D O 1
ATOM 2306 N N . GLN D 1 47 ? 18.903 -64.210 25.873 1.00 129.64 47 GLN D N 1
ATOM 2307 C CA . GLN D 1 47 ? 17.579 -64.702 26.204 1.00 129.88 47 GLN D CA 1
ATOM 2308 C C . GLN D 1 47 ? 17.643 -66.140 26.693 1.00 130.13 47 GLN D C 1
ATOM 2309 O O . GLN D 1 47 ? 17.039 -66.466 27.703 1.00 129.92 47 GLN D O 1
ATOM 2315 N N . HIS D 1 48 ? 18.386 -66.984 25.971 1.00 130.67 48 HIS D N 1
ATOM 2316 C CA . HIS D 1 48 ? 18.602 -68.379 26.343 1.00 131.20 48 HIS D CA 1
ATOM 2317 C C . HIS D 1 48 ? 19.332 -68.461 27.682 1.00 131.13 48 HIS D C 1
ATOM 2318 O O . HIS D 1 48 ? 19.270 -69.478 28.363 1.00 131.41 48 HIS D O 1
ATOM 2325 N N . GLN D 1 49 ? 20.003 -67.386 28.075 1.00 131.05 49 GLN D N 1
ATOM 2326 C CA . GLN D 1 49 ? 20.699 -67.373 29.362 1.00 131.00 49 GLN D CA 1
ATOM 2327 C C . GLN D 1 49 ? 19.780 -66.861 30.478 1.00 130.55 49 GLN D C 1
ATOM 2328 O O . GLN D 1 49 ? 19.808 -67.395 31.584 1.00 130.43 49 GLN D O 1
ATOM 2334 N N . ARG D 1 50 ? 18.962 -65.851 30.174 1.00 130.15 50 ARG D N 1
ATOM 2335 C CA . ARG D 1 50 ? 18.044 -65.241 31.138 1.00 130.14 50 ARG D CA 1
ATOM 2336 C C . ARG D 1 50 ? 16.956 -66.215 31.579 1.00 130.53 50 ARG D C 1
ATOM 2337 O O . ARG D 1 50 ? 16.588 -66.293 32.747 1.00 130.79 50 ARG D O 1
ATOM 2345 N N . GLU D 1 51 ? 16.439 -66.949 30.610 1.00 131.07 51 GLU D N 1
ATOM 2346 C CA . GLU D 1 51 ? 15.407 -67.965 30.802 1.00 131.44 51 GLU D CA 1
ATOM 2347 C C . GLU D 1 51 ? 15.971 -69.196 31.520 1.00 130.75 51 GLU D C 1
ATOM 2348 O O . GLU D 1 51 ? 15.247 -70.139 31.832 1.00 131.03 51 GLU D O 1
ATOM 2354 N N . GLU D 1 52 ? 17.272 -69.181 31.765 1.00 130.00 52 GLU D N 1
ATOM 2355 C CA . GLU D 1 52 ? 17.976 -70.312 32.328 1.00 129.35 52 GLU D CA 1
ATOM 2356 C C . GLU D 1 52 ? 18.453 -69.936 33.729 1.00 128.72 52 GLU D C 1
ATOM 2357 O O . GLU D 1 52 ? 18.896 -70.787 34.509 1.00 128.37 52 GLU D O 1
ATOM 2363 N N . LEU D 1 53 ? 18.374 -68.639 34.026 1.00 128.07 53 LEU D N 1
ATOM 2364 C CA . LEU D 1 53 ? 18.579 -68.135 35.378 1.00 127.45 53 LEU D CA 1
ATOM 2365 C C . LEU D 1 53 ? 17.271 -68.318 36.133 1.00 127.02 53 LEU D C 1
ATOM 2366 O O . LEU D 1 53 ? 17.231 -69.063 37.107 1.00 127.19 53 LEU D O 1
ATOM 2371 N N . GLU D 1 54 ? 16.202 -67.666 35.668 1.00 126.44 54 GLU D N 1
ATOM 2372 C CA . GLU D 1 54 ? 14.845 -67.918 36.168 1.00 125.61 54 GLU D CA 1
ATOM 2373 C C . GLU D 1 54 ? 14.563 -69.375 36.577 1.00 124.86 54 GLU D C 1
ATOM 2374 O O . GLU D 1 54 ? 13.708 -69.618 37.411 1.00 124.68 54 GLU D O 1
ATOM 2380 N N . ARG D 1 55 ? 15.272 -70.334 35.978 1.00 124.16 55 ARG D N 1
ATOM 2381 C CA . ARG D 1 55 ? 15.132 -71.754 36.323 1.00 123.61 55 ARG D CA 1
ATOM 2382 C C . ARG D 1 55 ? 16.036 -72.200 37.481 1.00 122.23 55 ARG D C 1
ATOM 2383 O O . ARG D 1 55 ? 15.570 -72.915 38.372 1.00 122.78 55 ARG D O 1
ATOM 2391 N N . GLU D 1 56 ? 17.313 -71.806 37.461 1.00 120.55 56 GLU D N 1
ATOM 2392 C CA . GLU D 1 56 ? 18.224 -72.035 38.597 1.00 118.57 56 GLU D CA 1
ATOM 2393 C C . GLU D 1 56 ? 17.739 -71.267 39.840 1.00 117.39 56 GLU D C 1
ATOM 2394 O O . GLU D 1 56 ? 17.796 -71.792 40.955 1.00 117.36 56 GLU D O 1
ATOM 2400 N N . ASN D 1 57 ? 17.248 -70.044 39.633 1.00 115.74 57 ASN D N 1
ATOM 2401 C CA . ASN D 1 57 ? 16.668 -69.217 40.689 1.00 114.48 57 ASN D CA 1
ATOM 2402 C C . ASN D 1 57 ? 15.557 -69.944 41.426 1.00 113.80 57 ASN D C 1
ATOM 2403 O O . ASN D 1 57 ? 15.569 -70.034 42.658 1.00 113.72 57 ASN D O 1
ATOM 2408 N N . ASN D 1 58 ? 14.591 -70.446 40.654 1.00 112.98 58 ASN D N 1
ATOM 2409 C CA . ASN D 1 58 ? 13.491 -71.257 41.178 1.00 111.59 58 ASN D CA 1
ATOM 2410 C C . ASN D 1 58 ? 13.972 -72.537 41.850 1.00 111.00 58 ASN D C 1
ATOM 2411 O O . ASN D 1 58 ? 13.440 -72.884 42.890 1.00 111.02 58 ASN D O 1
ATOM 2416 N N . HIS D 1 59 ? 14.975 -73.218 41.291 1.00 110.08 59 HIS D N 1
ATOM 2417 C CA . HIS D 1 59 ? 15.553 -74.394 41.963 1.00 109.96 59 HIS D CA 1
ATOM 2418 C C . HIS D 1 59 ? 16.094 -74.077 43.378 1.00 109.90 59 HIS D C 1
ATOM 2419 O O . HIS D 1 59 ? 15.949 -74.905 44.307 1.00 110.14 59 HIS D O 1
ATOM 2426 N N . LEU D 1 60 ? 16.727 -72.899 43.539 1.00 109.57 60 LEU D N 1
ATOM 2427 C CA . LEU D 1 60 ? 17.309 -72.484 44.836 1.00 108.66 60 LEU D CA 1
ATOM 2428 C C . LEU D 1 60 ? 16.214 -72.052 45.817 1.00 108.82 60 LEU D C 1
ATOM 2429 O O . LEU D 1 60 ? 16.096 -72.678 46.873 1.00 108.99 60 LEU D O 1
ATOM 2434 N N . LYS D 1 61 ? 15.404 -71.037 45.458 1.00 109.01 61 LYS D N 1
ATOM 2435 C CA . LYS D 1 61 ? 14.242 -70.579 46.277 1.00 109.58 61 LYS D CA 1
ATOM 2436 C C . LYS D 1 61 ? 13.415 -71.732 46.862 1.00 110.33 61 LYS D C 1
ATOM 2437 O O . LYS D 1 61 ? 12.910 -71.646 47.986 1.00 110.15 61 LYS D O 1
ATOM 2443 N N . GLU D 1 62 ? 13.276 -72.800 46.076 1.00 111.47 62 GLU D N 1
ATOM 2444 C CA . GLU D 1 62 ? 12.631 -74.031 46.497 1.00 112.67 62 GLU D CA 1
ATOM 2445 C C . GLU D 1 62 ? 13.519 -74.706 47.519 1.00 112.40 62 GLU D C 1
ATOM 2446 O O . GLU D 1 62 ? 13.067 -74.978 48.631 1.00 113.17 62 GLU D O 1
ATOM 2452 N N . GLN D 1 63 ? 14.780 -74.958 47.156 1.00 112.08 63 GLN D N 1
ATOM 2453 C CA . GLN D 1 63 ? 15.741 -75.593 48.060 1.00 111.99 63 GLN D CA 1
ATOM 2454 C C . GLN D 1 63 ? 15.984 -74.787 49.376 1.00 111.30 63 GLN D C 1
ATOM 2455 O O . GLN D 1 63 ? 16.356 -75.356 50.422 1.00 111.31 63 GLN D O 1
ATOM 2461 N N . GLN D 1 64 ? 15.762 -73.471 49.324 1.00 110.38 64 GLN D N 1
ATOM 2462 C CA . GLN D 1 64 ? 15.956 -72.611 50.502 1.00 109.24 64 GLN D CA 1
ATOM 2463 C C . GLN D 1 64 ? 14.716 -72.674 51.357 1.00 109.14 64 GLN D C 1
ATOM 2464 O O . GLN D 1 64 ? 14.815 -72.717 52.576 1.00 109.53 64 GLN D O 1
ATOM 2470 N N . ASN D 1 65 ? 13.547 -72.701 50.723 1.00 108.98 65 ASN D N 1
ATOM 2471 C CA . ASN D 1 65 ? 12.314 -73.068 51.441 1.00 108.58 65 ASN D CA 1
ATOM 2472 C C . ASN D 1 65 ? 12.339 -74.471 52.004 1.00 107.83 65 ASN D C 1
ATOM 2473 O O . ASN D 1 65 ? 11.660 -74.738 52.982 1.00 107.54 65 ASN D O 1
ATOM 2478 N N . GLY D 1 66 ? 13.129 -75.347 51.380 1.00 107.35 66 GLY D N 1
ATOM 2479 C CA . GLY D 1 66 ? 13.501 -76.635 51.965 1.00 106.99 66 GLY D CA 1
ATOM 2480 C C . GLY D 1 66 ? 14.080 -76.387 53.350 1.00 106.88 66 GLY D C 1
ATOM 2481 O O . GLY D 1 66 ? 13.381 -76.553 54.360 1.00 107.34 66 GLY D O 1
ATOM 2482 N N . TRP D 1 67 ? 15.334 -75.938 53.400 1.00 106.43 67 TRP D N 1
ATOM 2483 C CA . TRP D 1 67 ? 16.004 -75.628 54.674 1.00 105.79 67 TRP D CA 1
ATOM 2484 C C . TRP D 1 67 ? 15.258 -74.710 55.642 1.00 105.76 67 TRP D C 1
ATOM 2485 O O . TRP D 1 67 ? 15.398 -74.870 56.848 1.00 105.49 67 TRP D O 1
ATOM 2496 N N . GLN D 1 68 ? 14.517 -73.734 55.126 1.00 106.14 68 GLN D N 1
ATOM 2497 C CA . GLN D 1 68 ? 13.775 -72.791 55.959 1.00 107.05 68 GLN D CA 1
ATOM 2498 C C . GLN D 1 68 ? 12.822 -73.491 56.932 1.00 107.98 68 GLN D C 1
ATOM 2499 O O . GLN D 1 68 ? 12.383 -72.892 57.936 1.00 108.06 68 GLN D O 1
ATOM 2505 N N . GLU D 1 69 ? 12.517 -74.761 56.610 1.00 108.62 69 GLU D N 1
ATOM 2506 C CA . GLU D 1 69 ? 11.740 -75.664 57.445 1.00 108.51 69 GLU D CA 1
ATOM 2507 C C . GLU D 1 69 ? 12.573 -76.639 58.183 1.00 107.98 69 GLU D C 1
ATOM 2508 O O . GLU D 1 69 ? 12.383 -76.837 59.373 1.00 108.69 69 GLU D O 1
ATOM 2514 N N . ARG D 1 70 ? 13.493 -77.271 57.487 1.00 107.05 70 ARG D N 1
ATOM 2515 C CA . ARG D 1 70 ? 14.480 -78.063 58.194 1.00 106.72 70 ARG D CA 1
ATOM 2516 C C . ARG D 1 70 ? 15.067 -77.265 59.384 1.00 106.19 70 ARG D C 1
ATOM 2517 O O . ARG D 1 70 ? 15.520 -77.873 60.366 1.00 106.36 70 ARG D O 1
ATOM 2525 N N . LEU D 1 71 ? 15.028 -75.920 59.304 1.00 104.82 71 LEU D N 1
ATOM 2526 C CA . LEU D 1 71 ? 15.429 -75.039 60.417 1.00 103.90 71 LEU D CA 1
ATOM 2527 C C . LEU D 1 71 ? 14.336 -74.976 61.438 1.00 103.90 71 LEU D C 1
ATOM 2528 O O . LEU D 1 71 ? 14.602 -74.863 62.625 1.00 104.17 71 LEU D O 1
ATOM 2533 N N . GLN D 1 72 ? 13.097 -75.008 60.977 1.00 104.03 72 GLN D N 1
ATOM 2534 C CA . GLN D 1 72 ? 11.987 -74.887 61.908 1.00 104.36 72 GLN D CA 1
ATOM 2535 C C . GLN D 1 72 ? 11.650 -76.196 62.613 1.00 103.58 72 GLN D C 1
ATOM 2536 O O . GLN D 1 72 ? 11.232 -76.197 63.769 1.00 103.27 72 GLN D O 1
ATOM 2542 N N . ALA D 1 73 ? 11.809 -77.295 61.887 1.00 102.95 73 ALA D N 1
ATOM 2543 C CA . ALA D 1 73 ? 11.852 -78.614 62.481 1.00 102.55 73 ALA D CA 1
ATOM 2544 C C . ALA D 1 73 ? 12.942 -78.615 63.542 1.00 102.43 73 ALA D C 1
ATOM 2545 O O . ALA D 1 73 ? 12.651 -78.777 64.724 1.00 103.45 73 ALA D O 1
ATOM 2547 N N . LEU D 1 74 ? 14.191 -78.387 63.151 1.00 101.83 74 LEU D N 1
ATOM 2548 C CA . LEU D 1 74 ? 15.291 -78.296 64.131 1.00 101.29 74 LEU D CA 1
ATOM 2549 C C . LEU D 1 74 ? 15.052 -77.458 65.422 1.00 100.75 74 LEU D C 1
ATOM 2550 O O . LEU D 1 74 ? 15.567 -77.779 66.482 1.00 100.53 74 LEU D O 1
ATOM 2555 N N . LEU D 1 75 ? 14.280 -76.391 65.336 1.00 100.56 75 LEU D N 1
ATOM 2556 C CA . LEU D 1 75 ? 14.087 -75.554 66.499 1.00 100.98 75 LEU D CA 1
ATOM 2557 C C . LEU D 1 75 ? 13.028 -76.142 67.426 1.00 102.39 75 LEU D C 1
ATOM 2558 O O . LEU D 1 75 ? 13.188 -76.062 68.650 1.00 102.65 75 LEU D O 1
ATOM 2563 N N . GLY D 1 76 ? 11.953 -76.705 66.850 1.00 104.01 76 GLY D N 1
ATOM 2564 C CA . GLY D 1 76 ? 10.876 -77.387 67.600 1.00 105.71 76 GLY D CA 1
ATOM 2565 C C . GLY D 1 76 ? 11.398 -78.566 68.418 1.00 107.28 76 GLY D C 1
ATOM 2566 O O . GLY D 1 76 ? 11.069 -78.732 69.605 1.00 107.93 76 GLY D O 1
ATOM 2567 N N . ARG D 1 77 ? 12.244 -79.377 67.794 1.00 108.08 77 ARG D N 1
ATOM 2568 C CA . ARG D 1 77 ? 12.974 -80.444 68.488 1.00 109.08 77 ARG D CA 1
ATOM 2569 C C . ARG D 1 77 ? 13.855 -79.935 69.648 1.00 108.71 77 ARG D C 1
ATOM 2570 O O . ARG D 1 77 ? 14.052 -80.639 70.637 1.00 109.24 77 ARG D O 1
ATOM 2578 N N . MET D 1 78 ? 14.372 -78.713 69.527 1.00 108.51 78 MET D N 1
ATOM 2579 C CA . MET D 1 78 ? 15.225 -78.115 70.555 1.00 107.40 78 MET D CA 1
ATOM 2580 C C . MET D 1 78 ? 14.409 -77.526 71.691 1.00 109.02 78 MET D C 1
ATOM 2581 O O . MET D 1 78 ? 14.889 -77.443 72.816 1.00 109.12 78 MET D O 1
ATOM 2586 N N . GLU D 1 79 ? 13.179 -77.122 71.398 1.00 110.43 79 GLU D N 1
ATOM 2587 C CA . GLU D 1 79 ? 12.314 -76.497 72.406 1.00 112.54 79 GLU D CA 1
ATOM 2588 C C . GLU D 1 79 ? 11.444 -77.499 73.194 1.00 113.80 79 GLU D C 1
ATOM 2589 O O . GLU D 1 79 ? 10.639 -77.103 74.063 1.00 114.23 79 GLU D O 1
ATOM 2595 N N . GLU D 1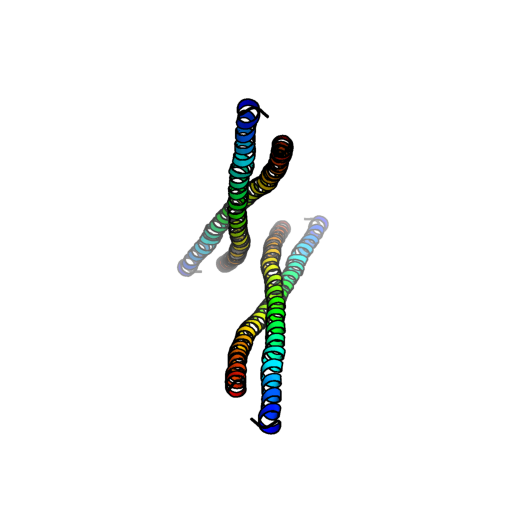 80 ? 11.612 -78.790 72.882 1.00 115.04 80 GLU D N 1
ATOM 2596 C CA . GLU D 1 80 ? 10.990 -79.879 73.636 1.00 115.98 80 GLU D CA 1
ATOM 2597 C C . GLU D 1 80 ? 12.065 -80.880 74.164 1.00 116.41 80 GLU D C 1
ATOM 2598 O O . GLU D 1 80 ? 13.042 -80.552 74.869 1.00 116.59 80 GLU D O 1
ATOM 2604 N N . VAL D 1 81 ? 12.022 -82.091 73.913 1.00 117.15 81 VAL D N 1
#

CATH classification: 1.20.5.340

Organism: Escherichia coli (strain K12) (NCBI:txid83333)

InterPro domains:
  IPR009252 Cell division protein ZapB [MF_01196] (3-81)
  IPR009252 Cell division protein ZapB [PF06005] (3-80)

Sequence (312 aa):
MSLEVFEKLEAKVQQAIDTITLLQMEIEELKEKNNSLSQEVQNAQHQREELERENNHLKEQQNGWQERLQALLGRMEEMSLEVFEKLEAKVQQAIDTITLLQMEIEELKEKNNSLSQEVQNAQHQREELERENNHLKEQQNGWQERLQALLGRMEEMSLEVFEKLEAKVQQAIDTITLLQMEIEELKEKNNSLSQEVQNAQHQREELERENNHLKEQQNGWQERLQALLGRMEEMSLEVFEKLEAKVQQAIDTITLLQMEIEELKEKNNSLSQEVQNAQHQREELERENNHLKEQQNGWQERLQALLGRMEE

GO terms:
  GO:0005515 protein binding (F, IPI)
  GO:0005829 cytosol (C, IDA)
  GO:0032153 cell division site (C, IDA)
  GO:0042802 identical protein binding (F, IDA)
  GO:0043093 FtsZ-dependent cytokinesis (P, IMP)

Solvent-accessible surface area: 22997 Å² total

B-factor: mean 108.45, std 17.75, range [4.91, 133.67]

Foldseek 3Di:
DPPVVVVVVVVVVVVVVVVVPVVVVVVVVCVVVVVVVVVVVVVVVVVVVVVVVVVVVVVVVVVVVVVVVVVVVVVVVD/DPPVVVVVVVVVVVVVVVVVPVVVVVVVVCVVVVVVVVVVVVCVVVVVVVVVVVVVVVVVVVVVVVVVVVVVVVVVVD/DDPVVVVVVVVVVVVVVVVVVVVVVVVVVCVVVVVVVVVVVVVVVVVVVVVVVVVVVVVVVVVVVVVVVVVVVVVVVD/DPPVVVVVVVVVVVVVVVVCPVVVVVVVVCVVVVVVVVVVVVCVVVVVVVVVVVVVVVVVVVVVVVVVVVVVVVVVVD

Radius of gyration: 36.67 Å; Cα contacts (8 Å, |Δi|>4): 185; chains: 4; bounding box: 54×68×108 Å

Secondary structure (P-SEA, 3-state):
ccaaaaaaaaaaaaaaaaacaaaaaaaaaaaaaaaaaaaaaaaaaaaaaaaaaaaaaaaaaaaaaaaaaaaaaaaaac/ccaaaaaaaaaaaaaaaaacaaaaaaaaaaaaaaaaaaaaaaaaaaaaaaaaaaaaaaaaaaaaaaaaaaaaaaaaac/ccaaaaaaaaaaaaaaaaacaaaaaaaaaaaaaaaaaaaaaaaaaaaaaaaaaaaaaaaaaaaaacccaaaaaaaaac/ccaaaaaaaaaaaaaaaaacaaaaaaaaaaaaaaaaaaaaaaaaaaaaaaaaaaaaaaaaaaaaaaaaaaaaaaaaac